Protein AF-A0A2G8JCL5-F1 (afdb_monomer)

InterPro domains:
  IPR001394 Peptidase C19, ubiquitin carboxyl-terminal hydrolase [PF00443] (121-254)
  IPR001965 Zinc finger, PHD-type [SM00249] (65-115)
  IPR011011 Zinc finger, FYVE/PHD-type [SSF57903] (52-117)
  IPR013083 Zinc finger, RING/FYVE/PHD-type [G3DSA:3.30.40.10] (44-118)
  IPR018200 Ubiquitin specific protease, conserved site [PS00972] (121-136)
  IPR019786 Zinc finger, PHD-type, conserved site [PS01359] (66-114)
  IPR019787 Zinc finger, PHD-finger [PF00628] (66-114)
  IPR019787 Zinc finger, PHD-finger [PS50016] (63-117)
  IPR028889 Ubiquitin specific protease UPS, catalytic domain [PS50235] (120-263)
  IPR038765 Papain-like cysteine peptidase superfamily [SSF54001] (119-257)
  IPR050164 Ubiquitin carboxyl-terminal hydrolases [PTHR24006] (36-257)

Nearest PDB structures (foldseek):
  5wle-assembly1_A  TM=7.555E-01  e=1.500E-03  Drosophila melanogaster
  4l7x-assembly1_A  TM=7.749E-01  e=1.904E-03  Homo sapiens
  2m3h-assembly1_A  TM=6.982E-01  e=4.654E-03  Homo sapiens
  1wem-assembly1_A  TM=6.649E-01  e=4.384E-03  Mus musculus
  8env-assembly1_B  TM=2.803E-01  e=5.805E-01  Pseudomonas phage vB_PaeM_E217

Sequence (263 aa):
VHERLHAQKWYKVDKEEISTKEDVSIKGTERCDESAATNRICNDSQSEEETNDDTHDLTPSEERFCICCEVNDGSPYLQCDICDNWYHFRCVGLSTSPDTTDHVERSNFTCNRCLPLTGRGICNIGNSCWFAAIIQAIKVTDAGQILKNTSPTIGTVADEIRRFLFELEEDKTEPLSDVVVRQAIKTIAEEVRGPFTNITSQQDASEFFARCISDAVQRENVKSNTPLVTTTFLSEIISCLNCGNSERRQQSLPMLTITTDNT

Structure (mmCIF, N/CA/C/O backbone):
data_AF-A0A2G8JCL5-F1
#
_entry.id   AF-A0A2G8JCL5-F1
#
loop_
_atom_site.group_PDB
_atom_site.id
_atom_site.type_symbol
_atom_site.label_atom_id
_atom_site.label_alt_id
_atom_site.label_comp_id
_atom_site.label_asym_id
_atom_site.label_entity_id
_atom_site.label_seq_id
_atom_site.pdbx_PDB_ins_code
_atom_site.Cartn_x
_atom_site.Cartn_y
_atom_site.Cartn_z
_atom_site.occupancy
_atom_site.B_iso_or_equiv
_atom_site.auth_seq_id
_atom_site.auth_comp_id
_atom_site.auth_asym_id
_atom_site.auth_atom_id
_atom_site.pdbx_PDB_model_num
ATOM 1 N N . VAL A 1 1 ? 19.019 -10.156 -38.552 1.00 31.67 1 VAL A N 1
ATOM 2 C CA . VAL A 1 1 ? 19.142 -11.639 -38.645 1.00 31.67 1 VAL A CA 1
ATOM 3 C C . VAL A 1 1 ? 20.151 -12.179 -37.630 1.00 31.67 1 VAL A C 1
ATOM 5 O O . VAL A 1 1 ? 20.036 -13.334 -37.257 1.00 31.67 1 VAL A O 1
ATOM 8 N N . HIS A 1 2 ? 21.051 -11.355 -37.089 1.00 29.36 2 HIS A N 1
ATOM 9 C CA . HIS A 1 2 ? 21.660 -11.596 -35.775 1.00 29.36 2 HIS A CA 1
ATOM 10 C C . HIS A 1 2 ? 20.720 -11.118 -34.647 1.00 29.36 2 HIS A C 1
ATOM 12 O O . HIS A 1 2 ? 19.885 -10.264 -34.923 1.00 29.36 2 HIS A O 1
ATOM 18 N N . GLU A 1 3 ? 20.841 -11.695 -33.443 1.00 32.56 3 GLU A N 1
ATOM 19 C CA . GLU A 1 3 ? 20.113 -11.376 -32.183 1.00 32.56 3 GLU A CA 1
ATOM 20 C C . GLU A 1 3 ? 18.735 -12.013 -31.909 1.00 32.56 3 GLU A C 1
ATOM 22 O O . GLU A 1 3 ? 17.913 -11.473 -31.182 1.00 32.56 3 GLU A O 1
ATOM 27 N N . ARG A 1 4 ? 18.483 -13.240 -32.383 1.00 34.62 4 ARG A N 1
ATOM 28 C CA . ARG A 1 4 ? 17.455 -14.120 -31.764 1.00 34.62 4 ARG A CA 1
ATOM 29 C C . ARG A 1 4 ? 18.013 -15.388 -31.114 1.00 34.62 4 ARG A C 1
ATOM 31 O O . ARG A 1 4 ? 17.257 -16.188 -30.576 1.00 34.62 4 ARG A O 1
ATOM 38 N N . LEU A 1 5 ? 19.333 -15.573 -31.149 1.00 34.41 5 LEU A N 1
ATOM 39 C CA . LEU A 1 5 ? 19.988 -16.811 -30.710 1.00 34.41 5 LEU A CA 1
ATOM 40 C C . LEU A 1 5 ? 20.421 -16.809 -29.234 1.00 34.41 5 LEU A C 1
ATOM 42 O O . LEU A 1 5 ? 20.591 -17.884 -28.672 1.00 34.41 5 LEU A O 1
ATOM 46 N N . HIS A 1 6 ? 20.532 -15.652 -28.569 1.00 38.03 6 HIS A N 1
ATOM 47 C CA . HIS A 1 6 ? 20.942 -15.610 -27.155 1.00 38.03 6 HIS A CA 1
ATOM 48 C C . HIS A 1 6 ? 19.796 -15.879 -26.164 1.00 38.03 6 HIS A C 1
ATOM 50 O O . HIS A 1 6 ? 20.026 -16.486 -25.120 1.00 38.03 6 HIS A O 1
ATOM 56 N N . ALA A 1 7 ? 18.548 -15.538 -26.510 1.00 40.06 7 ALA A N 1
ATOM 57 C CA . ALA A 1 7 ? 17.387 -15.785 -25.647 1.00 40.06 7 ALA A CA 1
ATOM 58 C C . ALA A 1 7 ? 17.041 -17.282 -25.495 1.00 40.06 7 ALA A C 1
ATOM 60 O O . ALA A 1 7 ? 16.462 -17.692 -24.494 1.00 40.06 7 ALA A O 1
ATOM 61 N N . GLN A 1 8 ? 17.445 -18.127 -26.452 1.00 37.34 8 GLN A N 1
ATOM 62 C CA . GLN A 1 8 ? 17.181 -19.571 -26.403 1.00 37.34 8 GLN A CA 1
ATOM 63 C C . GLN A 1 8 ? 18.055 -20.333 -25.395 1.00 37.34 8 GLN A C 1
ATOM 65 O O . GLN A 1 8 ? 17.779 -21.505 -25.137 1.00 37.34 8 GLN A O 1
ATOM 70 N N . LYS A 1 9 ? 19.090 -19.704 -24.818 1.00 37.03 9 LYS A N 1
ATOM 71 C CA . LYS A 1 9 ? 20.074 -20.408 -23.980 1.00 37.03 9 LYS A CA 1
ATOM 72 C C . LYS A 1 9 ? 19.645 -20.614 -22.522 1.00 37.03 9 LYS A C 1
ATOM 74 O O . LYS A 1 9 ? 20.210 -21.476 -21.868 1.00 37.03 9 LYS A O 1
ATOM 79 N N . TRP A 1 10 ? 18.636 -19.895 -22.024 1.00 46.91 10 TRP A N 1
ATOM 80 C CA . TRP A 1 10 ? 18.316 -19.897 -20.584 1.00 46.91 10 TRP A CA 1
ATOM 81 C C . TRP A 1 10 ? 16.970 -20.544 -20.232 1.00 46.91 10 TRP A C 1
ATOM 83 O O . TRP A 1 10 ? 16.740 -20.884 -19.079 1.00 46.91 10 TRP A O 1
ATOM 93 N N . TYR A 1 11 ? 16.100 -20.785 -21.220 1.00 38.06 11 TYR A N 1
ATOM 94 C CA . TYR A 1 11 ? 14.857 -21.546 -21.024 1.00 38.06 11 TYR A CA 1
ATOM 95 C C . TYR A 1 11 ? 15.080 -23.075 -21.032 1.00 38.06 11 TYR A C 1
ATOM 97 O O . TYR A 1 11 ? 14.216 -23.844 -20.620 1.00 38.06 11 TYR A O 1
ATOM 105 N N . LYS A 1 12 ? 16.253 -23.534 -21.491 1.00 33.38 12 LYS A N 1
ATOM 106 C CA . LYS A 1 12 ? 16.602 -24.953 -21.651 1.00 33.38 12 LYS A CA 1
ATOM 107 C C . LYS A 1 12 ? 17.798 -25.352 -20.784 1.00 33.38 12 LYS A C 1
ATOM 109 O O . LYS A 1 12 ? 18.779 -25.864 -21.305 1.00 33.38 12 LYS A O 1
ATOM 114 N N . VAL A 1 13 ? 17.726 -25.119 -19.475 1.00 36.69 13 VAL A N 1
ATOM 115 C CA . VAL A 1 13 ? 18.516 -25.954 -18.558 1.00 36.69 13 VAL A CA 1
ATOM 116 C C . VAL A 1 13 ? 17.770 -27.283 -18.440 1.00 36.69 13 VAL A C 1
ATOM 118 O O . VAL A 1 13 ? 16.570 -27.324 -18.168 1.00 36.69 13 VAL A O 1
ATOM 121 N N . ASP A 1 14 ? 18.471 -28.345 -18.805 1.00 35.44 14 ASP A N 1
ATOM 122 C CA . ASP A 1 14 ? 17.948 -29.594 -19.336 1.00 35.44 14 ASP A CA 1
ATOM 123 C C . ASP A 1 14 ? 16.944 -30.334 -18.444 1.00 35.44 14 ASP A C 1
ATOM 125 O O . ASP A 1 14 ? 17.191 -30.686 -17.292 1.00 35.44 14 ASP A O 1
ATOM 129 N N . LYS A 1 15 ? 15.808 -30.676 -19.056 1.00 32.41 15 LYS A N 1
ATOM 130 C CA . LYS A 1 15 ? 14.720 -31.489 -18.496 1.00 32.41 15 LYS A CA 1
ATOM 131 C C . LYS A 1 15 ? 15.098 -32.970 -18.292 1.00 32.41 15 LYS A C 1
ATOM 133 O O . LYS A 1 15 ? 14.213 -33.768 -17.993 1.00 32.41 15 LYS A O 1
ATOM 138 N N . GLU A 1 16 ? 16.366 -33.352 -18.476 1.00 31.23 16 GLU A N 1
ATOM 139 C CA . GLU A 1 16 ? 16.799 -34.757 -18.563 1.00 31.23 16 GLU A CA 1
ATOM 140 C C . GLU A 1 16 ? 17.911 -35.189 -17.587 1.00 31.23 16 GLU A C 1
ATOM 142 O O . GLU A 1 16 ? 18.192 -36.382 -17.519 1.00 31.23 16 GLU A O 1
ATOM 147 N N . GLU A 1 17 ? 18.466 -34.319 -16.734 1.00 33.34 17 GLU A N 1
ATOM 148 C CA . GLU A 1 17 ? 19.463 -34.741 -15.727 1.00 33.34 17 GLU A CA 1
ATOM 149 C C . GLU A 1 17 ? 19.063 -34.395 -14.285 1.00 33.34 17 GLU A C 1
ATOM 151 O O . GLU A 1 17 ? 19.725 -33.643 -13.578 1.00 33.34 17 GLU A O 1
ATOM 156 N N . ILE A 1 18 ? 17.988 -35.019 -13.794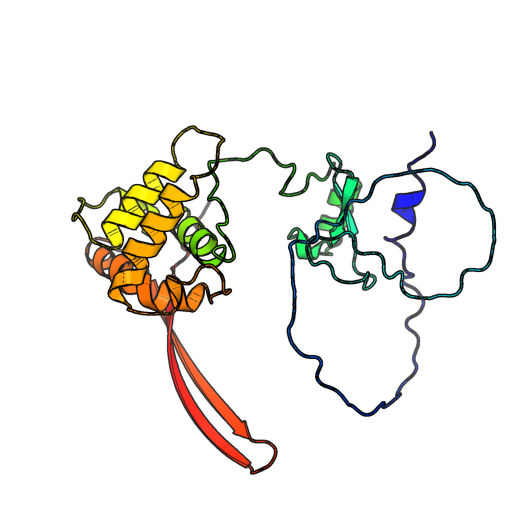 1.00 31.09 18 ILE A N 1
ATOM 157 C CA . ILE A 1 18 ? 17.833 -35.272 -12.351 1.00 31.09 18 ILE A CA 1
ATOM 158 C C . ILE A 1 18 ? 17.775 -36.786 -12.155 1.00 31.09 18 ILE A C 1
ATOM 160 O O . ILE A 1 18 ? 16.717 -37.392 -12.002 1.00 31.09 18 ILE A O 1
ATOM 164 N N . SER A 1 19 ? 18.957 -37.402 -12.180 1.00 26.50 19 SER A N 1
ATOM 165 C CA . SER A 1 19 ? 19.184 -38.765 -11.707 1.00 26.50 19 SER A CA 1
ATOM 166 C C . SER A 1 19 ? 20.161 -38.714 -10.537 1.00 26.50 19 SER A C 1
ATOM 168 O O . SER A 1 19 ? 21.362 -38.579 -10.735 1.00 26.50 19 SER A O 1
ATOM 170 N N . THR A 1 20 ? 19.610 -38.854 -9.329 1.00 30.81 20 THR A N 1
ATOM 171 C CA . THR A 1 20 ? 20.236 -39.394 -8.108 1.00 30.81 20 THR A CA 1
ATOM 172 C C . THR A 1 20 ? 21.707 -39.044 -7.844 1.00 30.81 20 THR A C 1
ATOM 174 O O . THR A 1 20 ? 22.600 -39.644 -8.446 1.00 30.81 20 THR A O 1
ATOM 177 N N . LYS A 1 21 ? 21.958 -38.247 -6.798 1.00 29.12 21 LYS A N 1
ATOM 178 C CA . LYS A 1 21 ? 22.949 -38.590 -5.762 1.00 29.12 21 LYS A CA 1
ATOM 179 C C . LYS A 1 21 ? 22.768 -37.748 -4.499 1.00 29.12 21 LYS A C 1
ATOM 181 O O . LYS A 1 21 ? 22.589 -36.538 -4.556 1.00 29.12 21 LYS A O 1
ATOM 186 N N . GLU A 1 22 ? 22.766 -38.476 -3.393 1.00 29.23 22 GLU A N 1
ATOM 187 C CA . GLU A 1 22 ? 22.619 -38.054 -2.006 1.00 29.23 22 GLU A CA 1
ATOM 188 C C . GLU A 1 22 ? 23.847 -37.290 -1.475 1.00 29.23 22 GLU A C 1
ATOM 190 O O . GLU A 1 22 ? 24.955 -37.422 -1.992 1.00 29.23 22 GLU A O 1
ATOM 195 N N . ASP A 1 23 ? 23.591 -36.555 -0.388 1.00 27.92 23 ASP A N 1
ATOM 196 C CA . ASP A 1 23 ? 24.473 -36.202 0.729 1.00 27.92 23 ASP A CA 1
ATOM 197 C C . ASP A 1 23 ? 25.845 -35.567 0.459 1.00 27.92 23 ASP A C 1
ATOM 199 O O . ASP A 1 23 ? 26.858 -36.247 0.302 1.00 27.92 23 ASP A O 1
ATOM 203 N N . VAL A 1 24 ? 25.921 -34.245 0.673 1.00 28.27 24 VAL A N 1
ATOM 204 C CA . VAL A 1 24 ? 27.116 -33.620 1.261 1.00 28.27 24 VAL A CA 1
ATOM 205 C C . VAL A 1 24 ? 26.714 -32.606 2.337 1.00 28.27 24 VAL A C 1
ATOM 207 O O . VAL A 1 24 ? 26.167 -31.540 2.076 1.00 28.27 24 VAL A O 1
ATOM 210 N N . SER A 1 25 ? 27.038 -32.964 3.576 1.00 26.34 25 SER A N 1
ATOM 211 C CA . SER A 1 25 ? 27.025 -32.114 4.765 1.00 26.34 25 SER A CA 1
ATOM 212 C C . SER A 1 25 ? 28.204 -31.134 4.736 1.00 26.34 25 SER A C 1
ATOM 214 O O . SER A 1 25 ? 29.350 -31.584 4.744 1.00 26.34 25 SER A O 1
ATOM 216 N N . ILE A 1 26 ? 27.959 -29.822 4.843 1.00 29.95 26 ILE A N 1
ATOM 217 C CA . ILE A 1 26 ? 28.994 -28.842 5.221 1.00 29.95 26 ILE A CA 1
ATOM 218 C C . ILE A 1 26 ? 28.486 -27.929 6.344 1.00 29.95 26 ILE A C 1
ATOM 220 O O . ILE A 1 26 ? 27.372 -27.414 6.328 1.00 29.95 26 ILE A O 1
ATOM 224 N N . LYS A 1 27 ? 29.346 -27.822 7.359 1.00 25.75 27 LYS A N 1
ATOM 225 C CA . LYS A 1 27 ? 29.216 -27.102 8.629 1.00 25.75 27 LYS A CA 1
ATOM 226 C C . LYS A 1 27 ? 29.270 -25.579 8.428 1.00 25.75 27 LYS A C 1
ATOM 228 O O . LYS A 1 27 ? 29.800 -25.110 7.433 1.00 25.75 27 LYS A O 1
ATOM 233 N N . GLY A 1 28 ? 28.732 -24.847 9.407 1.00 24.27 28 GLY A N 1
ATOM 234 C CA . GLY A 1 28 ? 28.495 -23.400 9.358 1.00 24.27 28 GLY A CA 1
ATOM 235 C C . GLY A 1 28 ? 29.698 -22.468 9.541 1.00 24.27 28 GLY A C 1
ATOM 236 O O . GLY A 1 28 ? 30.834 -22.838 9.260 1.00 24.27 28 GLY A O 1
ATOM 237 N N . THR A 1 29 ? 29.380 -21.290 10.105 1.00 24.73 29 THR A N 1
ATOM 238 C CA . THR A 1 29 ? 30.136 -20.011 10.193 1.00 24.73 29 THR A CA 1
ATOM 239 C C . THR A 1 29 ? 29.962 -19.164 8.917 1.00 24.73 29 THR A C 1
ATOM 241 O O . THR A 1 29 ? 29.978 -19.713 7.830 1.00 24.73 29 THR A O 1
ATOM 244 N N . GLU A 1 30 ? 29.683 -17.860 8.920 1.00 27.12 30 GLU A N 1
ATOM 245 C CA . GLU A 1 30 ? 29.766 -16.813 9.940 1.00 27.12 30 GLU A CA 1
ATOM 246 C C . GLU A 1 30 ? 28.879 -15.608 9.543 1.00 27.12 30 GLU A C 1
ATOM 248 O O . GLU A 1 30 ? 28.385 -15.508 8.422 1.00 27.12 30 GLU A O 1
ATOM 253 N N . ARG A 1 31 ? 28.655 -14.712 10.506 1.00 26.45 31 ARG A N 1
ATOM 254 C CA . ARG A 1 31 ? 27.863 -13.478 10.418 1.00 26.45 31 ARG A CA 1
ATOM 255 C C . ARG A 1 31 ? 28.644 -12.408 9.640 1.00 2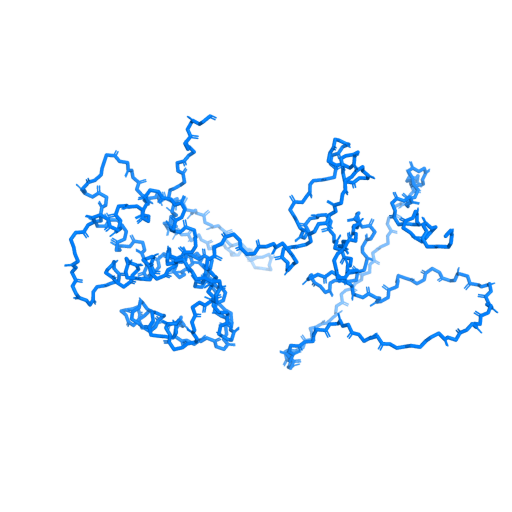6.45 31 ARG A C 1
ATOM 257 O O . ARG A 1 31 ? 29.797 -12.173 9.980 1.00 26.45 31 ARG A O 1
ATOM 264 N N . CYS A 1 32 ? 28.012 -11.716 8.691 1.00 27.23 32 CYS A N 1
ATOM 265 C CA . CYS A 1 32 ? 28.593 -10.533 8.047 1.00 27.23 32 CYS A CA 1
ATOM 266 C C . CYS A 1 32 ? 27.718 -9.307 8.318 1.00 27.23 32 CYS A C 1
ATOM 268 O O . CYS A 1 32 ? 26.515 -9.318 8.062 1.00 27.23 32 CYS A O 1
ATOM 270 N N . ASP A 1 33 ? 28.357 -8.294 8.895 1.00 24.95 33 ASP A N 1
ATOM 271 C CA . ASP A 1 33 ? 27.774 -7.064 9.411 1.00 24.95 33 ASP A CA 1
ATOM 272 C C . ASP A 1 33 ? 27.246 -6.116 8.317 1.00 24.95 33 ASP A C 1
ATOM 274 O O . ASP A 1 33 ? 27.763 -6.037 7.200 1.00 24.95 33 ASP A O 1
ATOM 278 N N . GLU A 1 34 ? 26.227 -5.342 8.698 1.00 33.59 34 GLU A N 1
ATOM 279 C CA . GLU A 1 34 ? 25.711 -4.174 7.987 1.00 33.59 34 GLU A CA 1
ATOM 280 C C . GLU A 1 34 ? 26.795 -3.105 7.790 1.00 33.59 34 GLU A C 1
ATOM 282 O O . GLU A 1 34 ? 27.289 -2.523 8.754 1.00 33.59 34 GLU A O 1
ATOM 287 N N . SER A 1 35 ? 27.082 -2.741 6.537 1.00 27.64 35 SER A N 1
ATOM 288 C CA . SER A 1 35 ? 27.349 -1.341 6.181 1.00 27.64 35 SER A CA 1
ATOM 289 C C . SER A 1 35 ? 27.230 -1.097 4.669 1.00 27.64 35 SER A C 1
ATOM 291 O O . SER A 1 35 ? 27.749 -1.852 3.855 1.00 27.64 35 SER A O 1
ATOM 293 N N . ALA A 1 36 ? 26.562 0.010 4.325 1.00 31.45 36 ALA A N 1
ATOM 294 C CA . ALA A 1 36 ? 26.537 0.680 3.017 1.00 31.45 36 ALA A CA 1
ATOM 295 C C . ALA A 1 36 ? 25.798 -0.013 1.847 1.00 31.45 36 ALA A C 1
ATOM 297 O O . ALA A 1 36 ? 26.405 -0.463 0.878 1.00 31.45 36 ALA A O 1
ATOM 298 N N . ALA A 1 37 ? 24.460 0.051 1.855 1.00 28.58 37 ALA A N 1
ATOM 299 C CA . ALA A 1 37 ? 23.641 -0.139 0.654 1.00 28.58 37 ALA A CA 1
ATOM 300 C C . ALA A 1 37 ? 23.257 1.222 0.045 1.00 28.58 37 ALA A C 1
ATOM 302 O O . ALA A 1 37 ? 22.165 1.749 0.251 1.00 28.58 37 ALA A O 1
ATOM 303 N N . THR A 1 38 ? 24.186 1.820 -0.698 1.00 32.47 38 THR A N 1
ATOM 304 C CA . THR A 1 38 ? 23.869 2.872 -1.669 1.00 32.47 38 THR A CA 1
ATOM 305 C C . THR A 1 38 ? 23.200 2.222 -2.879 1.00 32.47 38 THR A C 1
ATOM 307 O O . THR A 1 38 ? 23.650 1.184 -3.355 1.00 32.47 38 THR A O 1
ATOM 310 N N . ASN A 1 39 ? 22.132 2.852 -3.363 1.00 41.31 39 ASN A N 1
ATOM 311 C CA . ASN A 1 39 ? 21.305 2.483 -4.512 1.00 41.31 39 ASN A CA 1
ATOM 312 C C . ASN A 1 39 ? 22.156 2.088 -5.746 1.00 41.31 39 ASN A C 1
ATOM 314 O O . ASN A 1 39 ? 22.578 2.956 -6.511 1.00 41.31 39 ASN A O 1
ATOM 318 N N . ARG A 1 40 ? 22.454 0.793 -5.930 1.00 33.56 40 ARG A N 1
ATOM 319 C CA . ARG A 1 40 ? 23.152 0.280 -7.120 1.00 33.56 40 ARG A CA 1
ATOM 320 C C . ARG A 1 40 ? 22.122 -0.176 -8.139 1.00 33.56 40 ARG A C 1
ATOM 322 O O . ARG A 1 40 ? 21.609 -1.287 -8.077 1.00 33.56 40 ARG A O 1
ATOM 329 N N . ILE A 1 41 ? 21.840 0.711 -9.083 1.00 40.91 41 ILE A N 1
ATOM 330 C CA . ILE A 1 41 ? 21.228 0.347 -10.356 1.00 40.91 41 ILE A CA 1
ATOM 331 C C . ILE A 1 41 ? 22.330 -0.340 -11.170 1.00 40.91 41 ILE A C 1
ATOM 333 O O . ILE A 1 41 ? 23.335 0.290 -11.488 1.00 40.91 41 ILE A O 1
ATOM 337 N N . CYS A 1 42 ? 22.170 -1.627 -11.465 1.00 34.03 42 CYS A N 1
ATOM 338 C CA . CYS A 1 42 ? 22.989 -2.313 -12.456 1.00 34.03 42 CYS A CA 1
ATOM 339 C C . CYS A 1 42 ? 22.404 -2.000 -13.837 1.00 34.03 42 CYS A C 1
ATOM 341 O O . CYS A 1 42 ? 21.320 -2.455 -14.172 1.00 34.03 42 CYS A O 1
ATOM 343 N N . ASN A 1 43 ? 23.083 -1.119 -14.565 1.00 37.94 43 ASN A N 1
ATOM 344 C CA . ASN A 1 43 ? 23.144 -1.086 -16.023 1.00 37.94 43 ASN A CA 1
ATOM 345 C C . ASN A 1 43 ? 24.397 -0.281 -16.355 1.00 37.94 43 ASN A C 1
ATOM 347 O O . ASN A 1 43 ? 24.352 0.947 -16.388 1.00 37.94 43 ASN A O 1
ATOM 351 N N . ASP A 1 44 ? 25.519 -0.978 -16.517 1.00 29.19 44 ASP A N 1
ATOM 352 C CA . ASP A 1 44 ? 26.698 -0.392 -17.140 1.00 29.19 44 ASP A CA 1
ATOM 353 C C . ASP A 1 44 ? 26.752 -0.903 -18.577 1.00 29.19 44 ASP A C 1
ATOM 355 O O . ASP A 1 44 ? 27.030 -2.071 -18.839 1.00 29.19 44 ASP A O 1
ATOM 359 N N . SER A 1 45 ? 26.359 -0.038 -19.505 1.00 44.00 45 SER A N 1
ATOM 360 C CA . SER A 1 45 ? 26.532 -0.267 -20.930 1.00 44.00 45 SER A CA 1
ATOM 361 C C . SER A 1 45 ? 27.881 0.314 -21.329 1.00 44.00 45 SER A C 1
ATOM 363 O O . SER A 1 45 ? 27.994 1.540 -21.363 1.00 44.00 45 SER A O 1
ATOM 365 N N . GLN A 1 46 ? 28.852 -0.527 -21.710 1.00 32.97 46 GLN A N 1
ATOM 366 C CA . GLN A 1 46 ? 29.777 -0.200 -22.802 1.00 32.97 46 GLN A CA 1
ATOM 367 C C . GLN A 1 46 ? 30.686 -1.352 -23.271 1.00 32.97 46 GLN A C 1
ATOM 369 O O . GLN A 1 46 ? 31.252 -2.098 -22.480 1.00 32.97 46 GLN A O 1
ATOM 374 N N . SER A 1 47 ? 30.860 -1.338 -24.600 1.00 29.36 47 SER A N 1
ATOM 375 C CA . SER A 1 47 ? 31.936 -1.855 -25.464 1.00 29.36 47 SER A CA 1
ATOM 376 C C . SER A 1 47 ? 32.067 -3.357 -25.740 1.00 29.36 47 SER A C 1
ATOM 378 O O . SER A 1 47 ? 32.426 -4.158 -24.888 1.00 29.36 47 SER A O 1
ATOM 380 N N . GLU A 1 48 ? 31.861 -3.660 -27.023 1.00 39.78 48 GLU A N 1
ATOM 381 C CA . GLU A 1 48 ? 32.298 -4.838 -27.766 1.00 39.78 48 GLU A CA 1
ATOM 382 C C . GLU A 1 48 ? 33.829 -5.000 -27.704 1.00 39.78 48 GLU A C 1
ATOM 384 O O . GLU A 1 48 ? 34.554 -4.126 -28.175 1.00 39.78 48 GLU A O 1
ATOM 389 N N . GLU A 1 49 ? 34.316 -6.141 -27.213 1.00 29.72 49 GLU A N 1
ATOM 390 C CA . GLU A 1 49 ? 35.603 -6.711 -27.630 1.00 29.72 49 GLU A CA 1
ATOM 391 C C . GLU A 1 49 ? 35.440 -8.225 -27.826 1.00 29.72 49 GLU A C 1
ATOM 393 O O . GLU A 1 49 ? 35.171 -8.982 -26.893 1.00 29.72 49 GLU A O 1
ATOM 398 N N . GLU A 1 50 ? 35.571 -8.660 -29.081 1.00 38.25 50 GLU A N 1
ATOM 399 C CA . GLU A 1 50 ? 35.612 -10.064 -29.477 1.00 38.25 50 GLU A CA 1
ATOM 400 C C . GLU A 1 50 ? 36.864 -10.739 -28.902 1.00 38.25 50 GLU A C 1
ATOM 402 O O . GLU A 1 50 ? 37.984 -10.439 -29.317 1.00 38.25 50 GLU A O 1
ATOM 407 N N . THR A 1 51 ? 36.687 -11.720 -28.016 1.00 28.12 51 THR A N 1
ATOM 408 C CA . THR A 1 51 ? 37.706 -12.753 -27.791 1.00 28.12 51 THR A CA 1
ATOM 409 C C . THR A 1 51 ? 37.044 -14.129 -27.731 1.00 28.12 51 THR A C 1
ATOM 411 O O . THR A 1 51 ? 36.202 -14.414 -26.886 1.00 28.12 51 THR A O 1
ATOM 414 N N . ASN A 1 52 ? 37.400 -14.968 -28.706 1.00 40.16 52 ASN A N 1
ATOM 415 C CA . ASN A 1 52 ? 37.068 -16.387 -28.742 1.00 40.16 52 ASN A CA 1
ATOM 416 C C . ASN A 1 52 ? 37.965 -17.119 -27.737 1.00 40.16 52 ASN A C 1
ATOM 418 O O . ASN A 1 52 ? 39.175 -17.173 -27.964 1.00 40.16 52 ASN A O 1
ATOM 422 N N . ASP A 1 53 ? 37.394 -17.711 -26.688 1.00 31.97 53 ASP A N 1
ATOM 423 C CA . ASP A 1 53 ? 38.062 -18.782 -25.942 1.00 31.97 53 ASP A CA 1
ATOM 424 C C . ASP A 1 53 ? 37.041 -19.796 -25.397 1.00 31.97 53 ASP A C 1
ATOM 426 O O . ASP A 1 53 ? 36.223 -19.507 -24.522 1.00 31.97 53 ASP A O 1
ATOM 430 N N . ASP A 1 54 ? 37.070 -20.989 -25.990 1.00 46.16 54 ASP A N 1
ATOM 431 C CA . ASP A 1 54 ? 36.222 -22.139 -25.690 1.00 46.16 54 ASP A CA 1
ATOM 432 C C . ASP A 1 54 ? 36.753 -22.896 -24.459 1.00 46.16 54 ASP A C 1
ATOM 434 O O . ASP A 1 54 ? 37.414 -23.925 -24.595 1.00 46.16 54 ASP A O 1
ATOM 438 N N . THR A 1 55 ? 36.402 -22.452 -23.249 1.00 40.59 55 THR A N 1
ATOM 439 C CA . THR A 1 55 ? 36.385 -23.314 -22.050 1.00 40.59 55 THR A CA 1
ATOM 440 C C . THR A 1 55 ? 35.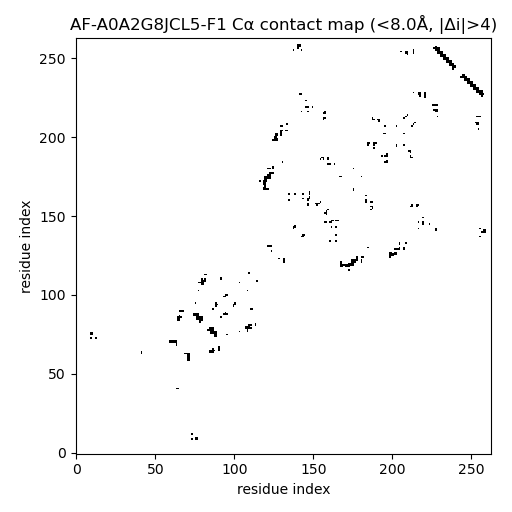284 -22.870 -21.082 1.00 40.59 55 THR A C 1
ATOM 442 O O . THR A 1 55 ? 35.487 -21.989 -20.250 1.00 40.59 55 THR A O 1
ATOM 445 N N . HIS A 1 56 ? 34.098 -23.477 -21.180 1.00 42.62 56 HIS A N 1
ATOM 446 C CA . HIS A 1 56 ? 33.013 -23.284 -20.212 1.00 42.62 56 HIS A CA 1
ATOM 447 C C . HIS A 1 56 ? 33.305 -24.056 -18.916 1.00 42.62 56 HIS A C 1
ATOM 449 O O . HIS A 1 56 ? 32.924 -25.218 -18.778 1.00 42.62 56 HIS A O 1
ATOM 455 N N . ASP A 1 57 ? 33.978 -23.402 -17.970 1.00 39.53 57 ASP A N 1
ATOM 456 C CA . ASP A 1 57 ? 33.961 -23.800 -16.563 1.00 39.53 57 ASP A CA 1
ATOM 457 C C . ASP A 1 57 ? 32.636 -23.310 -15.948 1.00 39.53 57 ASP A C 1
ATOM 459 O O . ASP A 1 57 ? 32.272 -22.140 -16.085 1.00 39.53 57 ASP A O 1
ATOM 463 N N . LEU A 1 58 ? 31.864 -24.219 -15.349 1.00 48.19 58 LEU A N 1
ATOM 464 C CA . LEU A 1 58 ? 30.506 -23.971 -14.847 1.00 48.19 58 LEU A CA 1
ATOM 465 C C . LEU A 1 58 ? 30.542 -23.222 -13.506 1.00 48.19 58 LEU A C 1
ATOM 467 O O . LEU A 1 58 ? 30.131 -23.747 -12.470 1.00 48.19 58 LEU A O 1
ATOM 471 N N . THR A 1 59 ? 31.031 -21.985 -13.507 1.00 46.28 59 THR A N 1
ATOM 472 C CA . THR A 1 59 ? 30.759 -21.059 -12.407 1.00 46.28 59 THR A CA 1
ATOM 473 C C . THR A 1 59 ? 29.373 -20.442 -12.629 1.00 46.28 59 THR A C 1
ATOM 475 O O . THR A 1 59 ? 29.071 -19.998 -13.739 1.00 46.28 59 THR A O 1
ATOM 478 N N . PRO A 1 60 ? 28.477 -20.428 -11.622 1.00 54.25 60 PRO A N 1
ATOM 479 C CA . PRO A 1 60 ? 27.246 -19.654 -11.712 1.00 54.25 60 PRO A CA 1
ATOM 480 C C . PRO A 1 60 ? 27.626 -18.203 -11.997 1.00 54.25 60 PRO A C 1
ATOM 482 O O . PRO A 1 60 ? 28.363 -17.598 -11.217 1.00 54.25 60 PRO A O 1
ATOM 485 N N . SER A 1 61 ? 27.177 -17.664 -13.130 1.00 58.81 61 SER A N 1
ATOM 486 C CA . SER A 1 61 ? 27.479 -16.290 -13.520 1.00 58.81 61 SER A CA 1
ATOM 487 C C . SER A 1 61 ? 27.051 -15.348 -12.391 1.00 58.81 61 SER A C 1
ATOM 489 O O . SER A 1 61 ? 25.868 -15.292 -12.051 1.00 58.81 61 SER A O 1
ATOM 491 N N . GLU A 1 62 ? 27.986 -14.583 -11.825 1.00 65.94 62 GLU A N 1
ATOM 492 C CA . GLU A 1 62 ? 27.709 -13.559 -10.798 1.00 65.94 62 GLU A CA 1
ATOM 493 C C . GLU A 1 62 ? 26.879 -12.371 -11.336 1.00 65.94 62 GLU A C 1
ATOM 495 O O . GLU A 1 62 ? 26.654 -11.378 -10.637 1.00 65.94 62 GLU A O 1
ATOM 500 N N . GLU A 1 63 ? 26.435 -12.453 -12.590 1.00 68.12 63 GLU A N 1
ATOM 501 C CA . GLU A 1 63 ? 25.654 -11.444 -13.282 1.00 68.12 63 GLU A CA 1
ATOM 502 C C . GLU A 1 63 ? 24.268 -11.275 -12.643 1.00 68.12 63 GLU A C 1
ATOM 504 O O . GLU A 1 63 ? 23.517 -12.228 -12.420 1.00 68.12 63 GLU A O 1
ATOM 509 N N . ARG A 1 64 ? 23.926 -10.019 -12.339 1.00 82.56 64 ARG A N 1
ATOM 510 C CA . ARG A 1 64 ? 22.667 -9.615 -11.704 1.00 82.56 64 ARG A CA 1
ATOM 511 C C . ARG A 1 64 ? 21.895 -8.734 -12.677 1.00 82.56 64 ARG A C 1
ATOM 513 O O . ARG A 1 64 ? 22.304 -7.603 -12.918 1.00 82.56 64 ARG A O 1
ATOM 520 N N . PHE A 1 65 ? 20.779 -9.235 -13.198 1.00 80.75 65 PHE A N 1
ATOM 521 C CA . PHE A 1 65 ? 19.941 -8.496 -14.154 1.00 80.75 65 PHE A CA 1
ATOM 522 C C . PHE A 1 65 ? 18.552 -8.136 -13.606 1.00 80.75 65 PHE A C 1
ATOM 524 O O . PHE A 1 65 ? 17.977 -7.108 -13.963 1.00 80.75 65 PHE A O 1
ATOM 531 N N . CYS A 1 66 ? 18.006 -8.983 -12.728 1.00 88.44 66 CYS A N 1
ATOM 532 C CA . CYS A 1 66 ? 16.649 -8.846 -12.209 1.00 88.44 66 CYS A CA 1
ATOM 533 C C . CYS A 1 66 ? 16.564 -7.816 -11.071 1.00 88.44 66 CYS A C 1
ATOM 535 O O . CYS A 1 66 ? 17.528 -7.579 -10.348 1.00 88.44 66 CYS A O 1
ATOM 537 N N . ILE A 1 67 ? 15.367 -7.270 -10.836 1.00 88.50 67 ILE A N 1
ATOM 538 C CA . ILE A 1 67 ? 15.079 -6.323 -9.740 1.00 88.50 67 ILE A CA 1
ATOM 539 C C . ILE A 1 67 ? 15.331 -6.876 -8.334 1.00 88.50 67 ILE A C 1
ATOM 541 O O . ILE A 1 67 ? 15.435 -6.090 -7.398 1.00 88.50 67 ILE A O 1
ATOM 545 N N . CYS A 1 68 ? 15.412 -8.198 -8.165 1.00 89.06 68 CYS A N 1
ATOM 546 C CA . CYS A 1 68 ? 15.791 -8.793 -6.885 1.00 89.06 68 CYS A CA 1
ATOM 547 C C . CYS A 1 68 ? 17.300 -8.708 -6.614 1.00 89.06 68 CYS A C 1
ATOM 549 O O . CYS A 1 68 ? 17.714 -8.938 -5.483 1.00 89.06 68 CYS A O 1
ATOM 551 N N . CYS A 1 69 ? 18.119 -8.381 -7.624 1.00 87.19 69 CYS A N 1
ATOM 552 C CA . CYS A 1 69 ? 19.582 -8.370 -7.545 1.00 87.19 69 CYS A CA 1
ATOM 553 C C . CYS A 1 69 ? 20.190 -9.697 -7.045 1.00 87.19 69 CYS A C 1
ATOM 555 O O . CYS A 1 69 ? 21.335 -9.728 -6.587 1.00 87.19 69 CYS A O 1
ATOM 557 N N . GLU A 1 70 ? 19.432 -10.791 -7.127 1.00 85.25 70 GLU A N 1
ATOM 558 C CA . GLU A 1 70 ? 19.918 -12.136 -6.844 1.00 85.25 70 GLU A CA 1
ATOM 559 C C . GLU A 1 70 ? 20.755 -12.630 -8.024 1.00 85.25 70 GLU A C 1
ATOM 561 O O . GLU A 1 70 ? 20.551 -12.217 -9.171 1.00 85.25 70 GLU A O 1
ATOM 566 N N . VAL A 1 71 ? 21.717 -13.500 -7.719 1.00 83.81 71 VAL A N 1
ATOM 567 C CA . VAL A 1 71 ? 22.435 -14.258 -8.746 1.00 83.81 71 VAL A CA 1
ATOM 568 C C . VAL A 1 71 ? 21.459 -15.161 -9.484 1.00 83.81 71 VAL A C 1
ATOM 570 O O . VAL A 1 71 ? 20.421 -15.539 -8.937 1.00 83.81 71 VAL A O 1
ATOM 573 N N . ASN A 1 72 ? 21.805 -15.516 -10.716 1.00 80.12 72 ASN A N 1
ATOM 574 C CA . ASN A 1 72 ? 20.982 -16.427 -11.487 1.00 80.12 72 ASN A CA 1
ATOM 575 C C . ASN A 1 72 ? 20.900 -17.799 -10.801 1.00 80.12 72 ASN A C 1
ATOM 577 O O . ASN A 1 72 ? 21.906 -18.489 -10.637 1.00 80.12 72 ASN A O 1
ATOM 581 N N . ASP A 1 73 ? 19.687 -18.174 -10.402 1.00 82.12 73 ASP A N 1
ATOM 582 C CA . ASP A 1 73 ? 19.369 -19.428 -9.719 1.00 82.12 73 ASP A CA 1
ATOM 583 C C . ASP A 1 73 ? 18.845 -20.519 -10.672 1.00 82.12 73 ASP A C 1
ATOM 585 O O . ASP A 1 73 ? 18.381 -21.569 -10.227 1.00 82.12 73 ASP A O 1
ATOM 589 N N . GLY A 1 74 ? 18.897 -20.271 -11.985 1.00 82.19 74 GLY A N 1
ATOM 590 C CA . GLY A 1 74 ? 18.377 -21.150 -13.030 1.00 82.19 74 GLY A CA 1
ATOM 591 C C . GLY A 1 74 ? 16.858 -21.082 -13.211 1.00 82.19 74 GLY A C 1
ATOM 592 O O . GLY A 1 74 ? 16.315 -21.814 -14.042 1.00 82.19 74 GLY A O 1
ATOM 593 N N . SER A 1 75 ? 16.144 -20.233 -12.462 1.00 84.62 75 SER A N 1
ATOM 594 C CA . SER A 1 75 ? 14.706 -20.047 -12.670 1.00 84.62 75 SER A CA 1
ATOM 595 C C . SER A 1 75 ? 14.413 -19.315 -13.989 1.00 84.62 75 SER A C 1
ATOM 597 O O . SER A 1 75 ? 15.275 -18.605 -14.501 1.00 84.62 75 SER A O 1
ATOM 599 N N . PRO A 1 76 ? 13.212 -19.466 -14.582 1.00 86.75 76 PRO A N 1
ATOM 600 C CA . PRO A 1 76 ? 12.911 -18.859 -15.875 1.00 86.75 76 PRO A CA 1
ATOM 601 C C . PRO A 1 76 ? 13.013 -17.332 -15.862 1.00 86.75 76 PRO A C 1
ATOM 603 O O . PRO A 1 76 ? 12.433 -16.655 -15.002 1.00 86.75 76 PRO A O 1
ATOM 606 N N . TYR A 1 77 ? 13.694 -16.806 -16.879 1.00 89.00 77 TYR A N 1
ATOM 607 C CA . TYR A 1 77 ? 13.808 -15.380 -17.156 1.00 89.00 77 TYR A CA 1
ATOM 608 C C . TYR A 1 77 ? 13.087 -14.999 -18.441 1.00 89.00 77 TYR A C 1
ATOM 610 O O . TYR A 1 77 ? 12.905 -15.807 -19.349 1.00 89.00 77 TYR A O 1
ATOM 618 N N . LEU A 1 78 ? 12.743 -13.722 -18.527 1.00 90.94 78 LEU A N 1
ATOM 619 C CA . LEU A 1 78 ? 12.278 -13.073 -19.743 1.00 90.94 78 LEU A CA 1
ATOM 620 C C . LEU A 1 78 ? 12.891 -11.674 -19.850 1.00 90.94 78 LEU A C 1
ATOM 622 O O . LEU A 1 78 ? 13.306 -11.093 -18.841 1.00 90.94 78 LEU A O 1
ATOM 626 N N . GLN A 1 79 ? 12.945 -11.141 -21.065 1.00 92.44 79 GLN A N 1
ATOM 627 C CA . GLN A 1 79 ? 13.519 -9.832 -21.361 1.00 92.44 79 GLN A CA 1
ATOM 628 C C . GLN A 1 79 ? 12.411 -8.809 -21.624 1.00 92.44 79 GLN A C 1
ATOM 630 O O . GLN A 1 79 ? 11.402 -9.133 -22.244 1.00 92.44 79 GLN A O 1
ATOM 635 N N . CYS A 1 80 ? 12.589 -7.577 -21.146 1.00 91.94 80 CYS A N 1
ATOM 636 C CA . CYS A 1 80 ? 11.716 -6.455 -21.491 1.00 91.94 80 CYS A CA 1
ATOM 637 C C . CYS A 1 80 ? 12.012 -5.927 -22.895 1.00 91.94 80 CYS A C 1
ATOM 639 O O . CYS A 1 80 ? 13.120 -5.464 -23.129 1.00 91.94 80 CYS A O 1
ATOM 641 N N . ASP A 1 81 ? 11.002 -5.856 -23.764 1.00 91.88 81 ASP A N 1
ATOM 642 C CA . ASP A 1 81 ? 11.128 -5.340 -25.139 1.00 91.88 81 ASP A CA 1
ATOM 643 C C . ASP A 1 81 ? 11.401 -3.824 -25.231 1.00 91.88 81 ASP A C 1
ATOM 645 O O . ASP A 1 81 ? 11.561 -3.282 -26.323 1.00 91.88 81 ASP A O 1
ATOM 649 N N . ILE A 1 82 ? 11.382 -3.107 -24.102 1.00 92.50 82 ILE A N 1
ATOM 650 C CA . ILE A 1 82 ? 11.575 -1.648 -24.058 1.00 92.50 82 ILE A CA 1
ATOM 651 C C . ILE A 1 82 ? 12.929 -1.253 -23.466 1.00 92.50 82 ILE A C 1
ATOM 653 O O . ILE A 1 82 ? 13.505 -0.253 -23.885 1.00 92.50 82 ILE A O 1
ATOM 657 N N . CYS A 1 83 ? 13.408 -1.967 -22.444 1.00 92.38 83 CYS A N 1
ATOM 658 C CA . CYS A 1 83 ? 14.648 -1.614 -21.742 1.00 92.38 83 CYS A CA 1
ATOM 659 C C . CYS A 1 83 ? 15.697 -2.721 -21.729 1.00 92.38 83 CYS A C 1
ATOM 661 O O . CYS A 1 83 ? 16.704 -2.562 -21.046 1.00 92.38 83 CYS A O 1
ATOM 663 N N . ASP A 1 84 ? 15.433 -3.837 -22.408 1.00 91.31 84 ASP A N 1
ATOM 664 C CA . ASP A 1 84 ? 16.337 -4.975 -22.592 1.00 91.31 84 ASP A CA 1
ATOM 665 C C . ASP A 1 84 ? 16.833 -5.655 -21.301 1.00 91.31 84 ASP A C 1
ATOM 667 O O . ASP A 1 84 ? 17.629 -6.592 -21.358 1.00 91.31 84 ASP A O 1
ATOM 671 N N . ASN A 1 85 ? 16.321 -5.252 -20.133 1.00 90.56 85 ASN A N 1
ATOM 672 C CA . ASN A 1 85 ? 16.618 -5.884 -18.849 1.00 90.56 85 ASN A CA 1
ATOM 673 C C . ASN A 1 85 ? 15.917 -7.242 -18.712 1.00 90.56 85 ASN A C 1
ATOM 675 O O . ASN A 1 85 ? 14.794 -7.433 -19.193 1.00 90.56 85 ASN A O 1
ATOM 679 N N . TRP A 1 86 ? 16.558 -8.149 -17.972 1.00 91.56 86 TRP A N 1
ATOM 680 C CA . TRP A 1 86 ? 16.070 -9.502 -17.717 1.00 91.56 86 TRP A CA 1
ATOM 681 C C . TRP A 1 86 ? 15.438 -9.638 -16.337 1.00 91.56 86 TRP A C 1
ATOM 683 O O . TRP A 1 86 ? 15.963 -9.146 -15.340 1.00 91.56 86 TRP A O 1
ATOM 693 N N . TYR A 1 87 ? 14.321 -10.356 -16.267 1.00 91.69 87 TYR A N 1
ATOM 694 C CA . TYR A 1 87 ? 13.535 -10.515 -15.050 1.00 91.69 87 TYR A CA 1
ATOM 695 C C . TYR A 1 87 ? 13.167 -11.976 -14.822 1.00 91.69 87 TYR A C 1
ATOM 697 O O . TYR A 1 87 ? 12.729 -12.651 -15.751 1.00 91.69 87 TYR A O 1
ATOM 705 N N . HIS A 1 88 ? 13.262 -12.438 -13.573 1.00 90.44 88 HIS A N 1
ATOM 706 C CA . HIS A 1 88 ? 12.649 -13.705 -13.184 1.00 90.44 88 HIS A CA 1
ATOM 707 C C . HIS A 1 88 ? 11.135 -13.621 -13.360 1.00 90.44 88 HIS A C 1
ATOM 709 O O . HIS A 1 88 ? 10.535 -12.625 -12.943 1.00 90.44 88 HIS A O 1
ATOM 715 N N . PHE A 1 89 ? 10.506 -14.701 -13.827 1.00 90.44 89 PHE A N 1
ATOM 716 C CA . PHE A 1 89 ? 9.042 -14.798 -13.915 1.00 90.44 89 PHE A CA 1
ATOM 717 C C . PHE A 1 89 ? 8.379 -14.418 -12.581 1.00 90.44 89 PHE A C 1
ATOM 719 O O . PHE A 1 89 ? 7.509 -13.546 -12.542 1.00 90.44 89 PHE A O 1
ATOM 726 N N . ARG A 1 90 ? 8.881 -14.969 -11.463 1.00 89.81 90 ARG A N 1
ATOM 727 C CA . ARG A 1 90 ? 8.379 -14.668 -10.109 1.00 89.81 90 ARG A CA 1
ATOM 728 C C . ARG A 1 90 ? 8.476 -13.186 -9.743 1.00 89.81 90 ARG A C 1
ATOM 730 O O . ARG A 1 90 ? 7.591 -12.655 -9.082 1.00 89.81 90 ARG A O 1
ATOM 737 N N . CYS A 1 91 ? 9.537 -12.509 -10.182 1.00 90.12 91 CYS A N 1
ATOM 738 C CA . CYS A 1 91 ? 9.788 -11.111 -9.840 1.00 90.12 91 CYS A CA 1
ATOM 739 C C . CYS A 1 91 ? 8.873 -10.152 -10.611 1.00 90.12 91 CYS A C 1
ATOM 741 O O . CYS A 1 91 ? 8.730 -9.002 -10.206 1.00 90.12 91 CYS A O 1
ATOM 743 N N . VAL A 1 92 ? 8.243 -10.616 -11.693 1.00 88.88 92 VAL A N 1
ATOM 744 C CA . VAL A 1 92 ? 7.265 -9.846 -12.479 1.00 88.88 92 VAL A CA 1
ATOM 745 C C . VAL A 1 92 ? 5.854 -10.435 -12.406 1.00 88.88 92 VAL A C 1
ATOM 747 O O . VAL A 1 92 ? 4.987 -10.047 -13.181 1.00 88.88 92 VAL A O 1
ATOM 750 N N . GLY A 1 93 ? 5.601 -11.334 -11.447 1.00 86.81 93 GLY A N 1
ATOM 751 C CA . GLY A 1 93 ? 4.264 -11.866 -11.167 1.00 86.81 93 GLY A CA 1
ATOM 752 C C . GLY A 1 93 ? 3.764 -12.916 -12.161 1.00 86.81 93 GLY A C 1
ATOM 753 O O . GLY A 1 93 ? 2.563 -13.165 -12.226 1.00 86.81 93 GLY A O 1
ATOM 754 N N . LEU A 1 94 ? 4.656 -13.538 -12.929 1.00 85.94 94 LEU A N 1
ATOM 755 C CA . LEU A 1 94 ? 4.306 -14.616 -13.847 1.00 85.94 94 LEU A CA 1
ATOM 756 C C . LEU A 1 94 ? 4.513 -15.983 -13.199 1.00 85.94 94 LEU A C 1
ATOM 758 O O . LEU A 1 94 ? 5.474 -16.215 -12.462 1.00 85.94 94 LEU A O 1
ATOM 762 N N . SER A 1 95 ? 3.604 -16.904 -13.511 1.00 85.38 95 SER A N 1
ATOM 763 C CA . SER A 1 95 ? 3.728 -18.308 -13.126 1.00 85.38 95 SER A CA 1
ATOM 764 C C . SER A 1 95 ? 4.580 -19.077 -14.135 1.00 85.38 95 SER A C 1
ATOM 766 O O . SER A 1 95 ? 4.639 -18.722 -15.307 1.00 85.38 95 SER A O 1
ATOM 768 N N . THR A 1 96 ? 5.180 -20.185 -13.713 1.00 84.56 96 THR A N 1
ATOM 769 C CA . THR A 1 96 ? 5.887 -21.119 -14.606 1.00 84.56 96 THR A CA 1
ATOM 770 C C . THR A 1 96 ? 4.952 -22.167 -15.225 1.00 84.56 96 THR A C 1
ATOM 772 O O . THR A 1 96 ? 5.396 -23.241 -15.630 1.00 84.56 96 THR A O 1
ATOM 775 N N . SER A 1 97 ? 3.642 -21.897 -15.281 1.00 82.88 97 SER A N 1
ATOM 776 C CA . SER A 1 97 ? 2.697 -22.813 -15.927 1.00 82.88 97 SER A CA 1
ATOM 777 C C . SER A 1 97 ? 2.974 -22.918 -17.436 1.00 82.88 97 SER A C 1
ATOM 779 O O . SER A 1 97 ? 3.453 -21.946 -18.036 1.00 82.88 97 SER A O 1
ATOM 781 N N . PRO A 1 98 ? 2.668 -24.069 -18.072 1.00 79.44 98 PRO A N 1
ATOM 782 C CA . PRO A 1 98 ? 2.818 -24.233 -19.517 1.00 79.44 98 PRO A CA 1
ATOM 783 C C . PRO A 1 98 ? 2.104 -23.130 -20.300 1.00 79.44 98 PRO A C 1
ATOM 785 O O . PRO A 1 98 ? 2.716 -22.520 -21.166 1.00 79.44 98 PRO A O 1
ATOM 788 N N . ASP A 1 99 ? 0.870 -22.792 -19.912 1.00 79.56 99 ASP A N 1
ATOM 789 C CA . ASP A 1 99 ? 0.089 -21.731 -20.554 1.00 79.56 99 ASP A CA 1
ATOM 790 C C . ASP A 1 99 ? 0.789 -20.371 -20.456 1.00 79.56 99 ASP A C 1
ATOM 792 O O . ASP A 1 99 ? 0.958 -19.685 -21.462 1.00 79.56 99 ASP A O 1
ATOM 796 N N . THR A 1 100 ? 1.248 -19.982 -19.257 1.00 76.62 100 THR A N 1
ATOM 797 C CA . THR A 1 100 ? 1.960 -18.702 -19.082 1.00 76.62 100 THR A CA 1
ATOM 798 C C . THR A 1 100 ? 3.230 -18.670 -19.923 1.00 76.62 100 THR A C 1
ATOM 800 O O . THR A 1 100 ? 3.531 -17.651 -20.538 1.00 76.62 100 THR A O 1
ATOM 803 N N . THR A 1 101 ? 3.949 -19.787 -19.995 1.00 77.62 101 THR A N 1
ATOM 804 C CA . THR A 1 101 ? 5.180 -19.855 -20.780 1.00 77.62 101 THR A CA 1
ATOM 805 C C . THR A 1 101 ? 4.912 -19.741 -22.282 1.00 77.62 101 THR A C 1
ATOM 807 O O . THR A 1 101 ? 5.506 -18.890 -22.938 1.00 77.62 101 THR A O 1
ATOM 810 N N . ASP A 1 102 ? 3.967 -20.523 -22.809 1.00 77.12 102 ASP A N 1
ATOM 811 C CA . ASP A 1 102 ? 3.536 -20.474 -24.211 1.00 77.12 102 ASP A CA 1
ATOM 812 C C . ASP A 1 102 ? 3.075 -19.068 -24.626 1.00 77.12 102 ASP A C 1
ATOM 814 O O . ASP A 1 102 ? 3.307 -18.634 -25.757 1.00 77.12 102 ASP A O 1
ATOM 818 N N . HIS A 1 103 ? 2.400 -18.356 -23.719 1.00 75.50 103 HIS A N 1
ATOM 819 C CA . HIS A 1 103 ? 1.978 -16.978 -23.937 1.00 75.50 103 HIS A CA 1
ATOM 820 C C . HIS A 1 103 ? 3.169 -16.019 -23.994 1.00 75.50 103 HIS A C 1
ATOM 822 O O . HIS A 1 103 ? 3.277 -15.271 -24.964 1.00 75.50 103 HIS A O 1
ATOM 828 N N . VAL A 1 104 ? 4.074 -16.073 -23.009 1.00 80.69 104 VAL A N 1
ATOM 829 C CA . VAL A 1 104 ? 5.262 -15.204 -22.941 1.00 80.69 104 VAL A CA 1
ATOM 830 C C . VAL A 1 104 ? 6.167 -15.397 -24.161 1.00 80.69 104 VAL A C 1
ATOM 832 O O . VAL A 1 104 ? 6.647 -14.413 -24.708 1.00 80.69 104 VAL A O 1
ATOM 835 N N . GLU A 1 105 ? 6.339 -16.625 -24.661 1.00 76.06 105 GLU A N 1
ATOM 836 C CA . GLU A 1 105 ? 7.121 -16.884 -25.882 1.00 76.06 105 GLU A CA 1
ATOM 837 C C . GLU A 1 105 ? 6.520 -16.251 -27.150 1.00 76.06 105 GLU A C 1
ATOM 839 O O . GLU A 1 105 ? 7.228 -16.007 -28.131 1.00 76.06 105 GLU A O 1
ATOM 844 N N . ARG A 1 106 ? 5.203 -16.011 -27.161 1.00 78.69 106 ARG A N 1
ATOM 845 C CA . ARG A 1 106 ? 4.451 -15.534 -28.334 1.00 78.69 106 ARG A CA 1
ATOM 846 C C . ARG A 1 106 ? 4.051 -14.062 -28.246 1.00 78.69 106 ARG A C 1
ATOM 848 O O . ARG A 1 106 ? 3.425 -13.562 -29.181 1.00 78.69 106 ARG A O 1
ATOM 855 N N . SER A 1 107 ? 4.373 -13.374 -27.154 1.00 81.12 107 SER A N 1
ATOM 856 C CA . SER A 1 107 ? 3.955 -11.993 -26.905 1.00 81.12 107 SER A CA 1
ATOM 857 C C . SER A 1 107 ? 5.113 -11.122 -26.451 1.00 81.12 107 SER A C 1
ATOM 859 O O . SER A 1 107 ? 5.997 -11.594 -25.746 1.00 81.12 107 SER A O 1
ATOM 861 N N . ASN A 1 108 ? 5.053 -9.834 -26.782 1.00 87.38 108 ASN A N 1
ATOM 862 C CA . ASN A 1 108 ? 5.976 -8.860 -26.218 1.00 87.38 108 ASN A CA 1
ATOM 863 C C . ASN A 1 108 ? 5.744 -8.736 -24.705 1.00 87.38 108 ASN A C 1
ATOM 865 O O . ASN A 1 108 ? 4.601 -8.593 -24.256 1.00 87.38 108 ASN A O 1
ATOM 869 N N . PHE A 1 109 ? 6.825 -8.744 -23.936 1.00 89.69 109 PHE A N 1
ATOM 870 C CA . PHE A 1 109 ? 6.811 -8.436 -22.521 1.00 89.69 109 PHE A CA 1
ATOM 871 C C . PHE A 1 109 ? 7.346 -7.025 -22.276 1.00 89.69 109 PHE A C 1
ATOM 873 O O . PHE A 1 109 ? 8.471 -6.670 -22.625 1.00 89.69 109 PHE A O 1
ATOM 880 N N . THR A 1 110 ? 6.560 -6.239 -21.547 1.00 90.81 110 THR A N 1
ATOM 881 C CA . THR A 1 110 ? 6.970 -4.927 -21.053 1.00 90.81 110 THR A CA 1
ATOM 882 C C . THR A 1 110 ? 7.022 -4.971 -19.531 1.00 90.81 110 THR A C 1
ATOM 884 O O . THR A 1 110 ? 6.021 -5.265 -18.882 1.00 90.81 110 THR A O 1
ATOM 887 N N . CYS A 1 111 ? 8.177 -4.659 -18.938 1.00 89.44 111 CYS A N 1
ATOM 888 C CA . CYS A 1 111 ? 8.322 -4.657 -17.483 1.00 89.44 111 CYS A CA 1
ATOM 889 C C . CYS A 1 111 ? 7.544 -3.509 -16.828 1.00 89.44 111 CYS A C 1
ATOM 891 O O . CYS A 1 111 ? 7.273 -2.487 -17.453 1.00 89.44 111 CYS A O 1
ATOM 893 N N . ASN A 1 112 ? 7.278 -3.612 -15.523 1.00 83.56 112 ASN A N 1
ATOM 894 C CA . ASN A 1 112 ? 6.545 -2.587 -14.762 1.00 83.56 112 ASN A CA 1
ATOM 895 C C . ASN A 1 112 ? 7.182 -1.186 -14.797 1.00 83.56 112 ASN A C 1
ATOM 897 O O . ASN A 1 112 ? 6.498 -0.201 -14.545 1.00 83.56 112 ASN A O 1
ATOM 901 N N . ARG A 1 113 ? 8.483 -1.077 -15.104 1.00 84.12 113 ARG A N 1
ATOM 902 C CA . ARG A 1 113 ? 9.152 0.220 -15.305 1.00 84.12 113 ARG A CA 1
ATOM 903 C C . ARG A 1 113 ? 8.803 0.847 -16.657 1.00 84.12 113 ARG A C 1
ATOM 905 O O . ARG A 1 113 ? 8.797 2.066 -16.776 1.00 84.12 113 ARG A O 1
ATOM 912 N N . CYS A 1 114 ? 8.579 0.012 -17.664 1.00 86.31 114 CYS A N 1
ATOM 913 C CA . CYS A 1 114 ? 8.357 0.414 -19.047 1.00 86.31 114 CYS A CA 1
ATOM 914 C C . CYS A 1 114 ? 6.879 0.413 -19.439 1.00 86.31 114 CYS A C 1
ATOM 916 O O . CYS A 1 114 ? 6.527 1.010 -20.455 1.00 86.31 114 CYS A O 1
ATOM 918 N N . LEU A 1 115 ? 6.019 -0.254 -18.662 1.00 83.06 115 LEU A N 1
ATOM 919 C CA . LEU A 1 115 ? 4.580 -0.177 -18.854 1.00 83.06 115 LEU A CA 1
ATOM 920 C C . LEU A 1 115 ? 4.143 1.287 -18.715 1.00 83.06 115 LEU A C 1
ATOM 922 O O . LEU A 1 115 ? 4.636 1.986 -17.823 1.00 83.06 115 LEU A O 1
ATOM 926 N N . PRO A 1 116 ? 3.225 1.765 -19.575 1.00 71.44 116 PRO A N 1
ATOM 927 C CA . PRO A 1 116 ? 2.621 3.072 -19.389 1.00 71.44 116 PRO A CA 1
ATOM 928 C C . PRO A 1 116 ? 2.058 3.145 -17.972 1.00 71.44 116 PRO A C 1
ATOM 930 O O . PRO A 1 116 ? 1.337 2.240 -17.552 1.00 71.44 116 PRO A O 1
ATOM 933 N N . LEU A 1 117 ? 2.398 4.198 -17.229 1.00 66.38 117 LEU A N 1
ATOM 934 C CA . LEU A 1 117 ? 1.838 4.416 -15.900 1.00 66.38 117 LEU A CA 1
ATOM 935 C C . LEU A 1 117 ? 0.321 4.588 -16.048 1.00 66.38 117 LEU A C 1
ATOM 937 O O . LEU A 1 117 ? -0.161 5.654 -16.426 1.00 66.38 117 LEU A O 1
ATOM 941 N N . THR A 1 118 ? -0.443 3.528 -15.781 1.00 67.31 118 THR A N 1
ATOM 942 C CA . THR A 1 118 ? -1.907 3.567 -15.736 1.00 67.31 118 THR A CA 1
ATOM 943 C C . THR A 1 118 ? -2.328 4.178 -14.400 1.00 67.31 118 THR A C 1
ATOM 945 O O . THR A 1 118 ? -2.814 3.490 -13.503 1.00 67.31 118 THR A O 1
ATOM 948 N N . GLY A 1 119 ? -2.057 5.472 -14.238 1.00 74.44 119 GLY A N 1
ATOM 949 C CA . GLY A 1 119 ? -2.384 6.248 -13.047 1.00 74.44 119 GLY A CA 1
ATOM 950 C C . GLY A 1 119 ? -1.175 6.854 -12.338 1.00 74.44 119 GLY A C 1
ATOM 951 O O . GLY A 1 119 ? -0.022 6.468 -12.535 1.00 74.44 119 GLY A O 1
ATOM 952 N N . ARG A 1 120 ? -1.471 7.835 -11.486 1.00 88.44 120 ARG A N 1
ATOM 953 C CA . ARG A 1 120 ? -0.479 8.592 -10.728 1.00 88.44 120 ARG A CA 1
ATOM 954 C C . ARG A 1 120 ? 0.187 7.724 -9.654 1.00 88.44 120 ARG A C 1
ATOM 956 O O . ARG A 1 120 ? -0.488 7.072 -8.855 1.00 88.44 120 ARG A O 1
ATOM 963 N N . GLY A 1 121 ? 1.520 7.728 -9.624 1.00 89.88 121 GLY A N 1
ATOM 964 C CA . GLY A 1 121 ? 2.321 7.003 -8.633 1.00 89.88 121 GLY A CA 1
ATOM 965 C C . GLY A 1 121 ? 2.566 7.783 -7.334 1.00 89.88 121 GLY A C 1
ATOM 966 O O . GLY A 1 121 ? 2.233 8.961 -7.216 1.00 89.88 121 GLY A O 1
ATOM 967 N N . ILE A 1 122 ? 3.211 7.130 -6.364 1.00 94.69 122 ILE A N 1
ATOM 968 C CA . ILE A 1 122 ? 3.713 7.747 -5.125 1.00 94.69 122 ILE A CA 1
ATOM 969 C C . ILE A 1 122 ? 5.238 7.698 -5.180 1.00 94.69 122 ILE A C 1
ATOM 971 O O . ILE A 1 122 ? 5.797 6.613 -5.346 1.00 94.69 122 ILE A O 1
ATOM 975 N N . CYS A 1 123 ? 5.923 8.837 -5.046 1.00 93.12 123 CYS A N 1
ATOM 976 C CA . CYS A 1 123 ? 7.382 8.826 -4.959 1.00 93.12 123 CYS A CA 1
ATOM 977 C C . CYS A 1 123 ? 7.842 8.024 -3.738 1.00 93.12 123 CYS A C 1
ATOM 979 O O . CYS A 1 123 ? 7.394 8.276 -2.620 1.00 93.12 123 CYS A O 1
ATOM 981 N N . ASN A 1 124 ? 8.784 7.101 -3.940 1.00 92.94 124 ASN A N 1
ATOM 982 C CA . ASN A 1 124 ? 9.482 6.476 -2.826 1.00 92.94 124 ASN A CA 1
ATOM 983 C C . ASN A 1 124 ? 10.523 7.455 -2.274 1.00 92.94 124 ASN A C 1
ATOM 985 O O . ASN A 1 124 ? 11.501 7.793 -2.943 1.00 92.94 124 ASN A O 1
ATOM 989 N N . ILE A 1 125 ? 10.288 7.920 -1.054 1.00 94.19 125 ILE A N 1
ATOM 990 C CA . ILE A 1 125 ? 11.153 8.858 -0.349 1.00 94.19 125 ILE A CA 1
ATOM 991 C C . ILE A 1 125 ? 11.975 8.073 0.676 1.00 94.19 125 ILE A C 1
ATOM 993 O O . ILE A 1 125 ? 11.455 7.615 1.692 1.00 94.19 125 ILE A O 1
ATOM 997 N N . GLY A 1 126 ? 13.251 7.829 0.371 1.00 91.94 126 GLY A N 1
ATOM 998 C CA . GLY A 1 126 ? 14.071 6.894 1.147 1.00 91.94 126 GLY A CA 1
ATOM 999 C C . GLY A 1 126 ? 13.521 5.463 1.078 1.00 91.94 126 GLY A C 1
ATOM 1000 O O . GLY A 1 126 ? 13.423 4.887 0.000 1.00 91.94 126 GLY A O 1
ATOM 1001 N N . ASN A 1 127 ? 13.147 4.917 2.231 1.00 93.38 127 ASN A N 1
ATOM 1002 C CA . ASN A 1 127 ? 12.614 3.573 2.438 1.00 93.38 127 ASN A CA 1
ATOM 1003 C C . ASN A 1 127 ? 11.126 3.624 2.828 1.00 93.38 127 ASN A C 1
ATOM 1005 O O . ASN A 1 127 ? 10.708 2.978 3.784 1.00 93.38 127 ASN A O 1
ATOM 1009 N N . SER A 1 128 ? 10.322 4.428 2.123 1.00 95.38 128 SER A N 1
ATOM 1010 C CA . SER A 1 128 ? 8.890 4.647 2.414 1.00 95.38 128 SER A CA 1
ATOM 1011 C C . SER A 1 128 ? 7.943 3.822 1.538 1.00 95.38 128 SER A C 1
ATOM 1013 O O . SER A 1 128 ? 6.738 4.064 1.514 1.00 95.38 128 SER A O 1
ATOM 1015 N N . CYS A 1 129 ? 8.444 2.806 0.833 1.00 95.25 129 CYS A N 1
ATOM 1016 C CA . CYS A 1 129 ? 7.614 1.938 -0.006 1.00 95.25 129 CYS A CA 1
ATOM 1017 C C . CYS A 1 129 ? 6.483 1.234 0.771 1.00 95.25 129 CYS A C 1
ATOM 1019 O O . CYS A 1 129 ? 5.433 0.969 0.191 1.00 95.25 129 CYS A O 1
ATOM 1021 N N . TRP A 1 130 ? 6.647 1.006 2.080 1.00 95.12 130 TRP A N 1
ATOM 1022 C CA . TRP A 1 130 ? 5.598 0.492 2.969 1.00 95.12 130 TRP A CA 1
ATOM 1023 C C . TRP A 1 130 ? 4.373 1.415 3.023 1.00 95.12 130 TRP A C 1
ATOM 1025 O O . TRP A 1 130 ? 3.242 0.938 3.014 1.00 95.12 130 TRP A O 1
ATOM 1035 N N . PHE A 1 131 ? 4.582 2.734 3.006 1.00 96.38 131 PHE A N 1
ATOM 1036 C CA . PHE A 1 131 ? 3.504 3.718 2.971 1.00 96.38 131 PHE A CA 1
ATOM 1037 C C . PHE A 1 131 ? 2.773 3.646 1.633 1.00 96.38 131 PHE A C 1
ATOM 1039 O O . PHE A 1 131 ? 1.551 3.506 1.590 1.00 96.38 131 PHE A O 1
ATOM 1046 N N . ALA A 1 132 ? 3.536 3.689 0.536 1.00 95.44 132 ALA A N 1
ATOM 1047 C CA . ALA A 1 132 ? 2.977 3.648 -0.808 1.00 95.44 132 ALA A CA 1
ATOM 1048 C C . ALA A 1 132 ? 2.156 2.371 -1.045 1.00 95.44 132 ALA A C 1
ATOM 1050 O O . ALA A 1 132 ? 1.050 2.452 -1.574 1.00 95.44 132 ALA A O 1
ATOM 1051 N N . ALA A 1 133 ? 2.662 1.216 -0.602 1.00 94.31 133 ALA A N 1
ATOM 1052 C CA . ALA A 1 133 ? 1.975 -0.066 -0.716 1.00 94.31 133 ALA A CA 1
ATOM 1053 C C . ALA A 1 133 ? 0.618 -0.058 0.004 1.00 94.31 133 ALA A C 1
ATOM 1055 O O . ALA A 1 133 ? -0.389 -0.434 -0.593 1.00 94.31 133 ALA A O 1
ATOM 1056 N N . ILE A 1 134 ? 0.567 0.422 1.251 1.00 96.44 134 ILE A N 1
ATOM 1057 C CA . ILE A 1 134 ? -0.683 0.458 2.022 1.00 96.44 134 ILE A CA 1
ATOM 1058 C C . ILE A 1 134 ? -1.688 1.449 1.437 1.00 96.44 134 ILE A C 1
ATOM 1060 O O . ILE A 1 134 ? -2.862 1.113 1.301 1.00 96.44 134 ILE A O 1
ATOM 1064 N N . ILE A 1 135 ? -1.254 2.646 1.037 1.00 96.44 135 ILE A N 1
ATOM 1065 C CA . ILE A 1 135 ? -2.162 3.632 0.438 1.00 96.44 135 ILE A CA 1
ATOM 1066 C C . ILE A 1 135 ? -2.730 3.133 -0.895 1.00 96.44 135 ILE A C 1
ATOM 1068 O O . ILE A 1 135 ? -3.930 3.272 -1.133 1.00 96.44 135 ILE A O 1
ATOM 1072 N N . GLN A 1 136 ? -1.906 2.516 -1.748 1.00 93.19 136 GLN A N 1
ATOM 1073 C CA . GLN A 1 136 ? -2.383 1.935 -3.006 1.00 93.19 136 GLN A CA 1
ATOM 1074 C C . GLN A 1 136 ? -3.326 0.749 -2.762 1.00 93.19 136 GLN A C 1
ATOM 1076 O O . GLN A 1 136 ? -4.339 0.642 -3.447 1.00 93.19 136 GLN A O 1
ATOM 1081 N N . ALA A 1 137 ? -3.063 -0.089 -1.753 1.00 93.94 137 ALA A N 1
ATOM 1082 C CA . ALA A 1 137 ? -3.981 -1.158 -1.359 1.00 93.94 137 ALA A CA 1
ATOM 1083 C C . ALA A 1 137 ? -5.339 -0.601 -0.894 1.00 93.94 137 ALA A C 1
ATOM 1085 O O . ALA A 1 137 ? -6.385 -1.081 -1.320 1.00 93.94 137 ALA A O 1
ATOM 1086 N N . ILE A 1 138 ? -5.346 0.463 -0.086 1.00 94.50 138 ILE A N 1
ATOM 1087 C CA . ILE A 1 138 ? -6.588 1.129 0.334 1.00 94.50 138 ILE A CA 1
ATOM 1088 C C . ILE A 1 138 ? -7.333 1.699 -0.877 1.00 94.50 138 ILE A C 1
ATOM 1090 O O . ILE A 1 138 ? -8.541 1.495 -0.984 1.00 94.50 138 ILE A O 1
ATOM 1094 N N . LYS A 1 139 ? -6.627 2.359 -1.807 1.00 93.00 139 LYS A N 1
ATOM 1095 C CA . LYS A 1 139 ? -7.211 2.967 -3.017 1.00 93.00 139 LYS A CA 1
ATOM 1096 C C . LY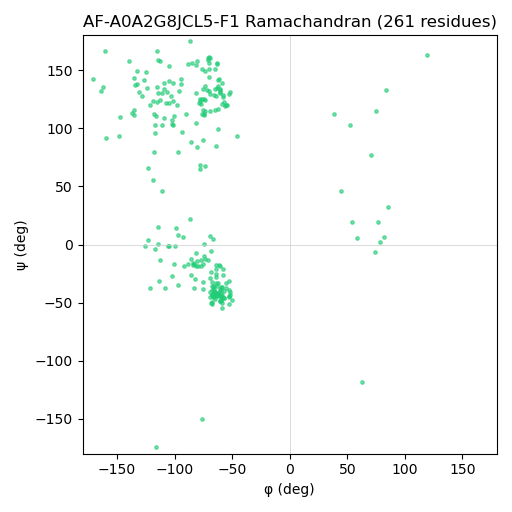S A 1 139 ? -8.067 1.982 -3.819 1.00 93.00 139 LYS A C 1
ATOM 1098 O O . LYS A 1 139 ? -9.109 2.377 -4.335 1.00 93.00 139 LYS A O 1
ATOM 1103 N N . VAL A 1 140 ? -7.633 0.726 -3.917 1.00 89.50 140 VAL A N 1
ATOM 1104 C CA . VAL A 1 140 ? -8.282 -0.306 -4.745 1.00 89.50 140 VAL A CA 1
ATOM 1105 C C . VAL A 1 140 ? -9.320 -1.151 -3.997 1.00 89.50 140 VAL A C 1
ATOM 1107 O O . VAL A 1 140 ? -9.826 -2.113 -4.561 1.00 89.50 140 VAL A O 1
ATOM 1110 N N . THR A 1 141 ? -9.646 -0.818 -2.746 1.00 89.81 141 THR A N 1
ATOM 1111 C CA . THR A 1 141 ? -10.657 -1.536 -1.946 1.00 89.81 141 THR A CA 1
ATOM 1112 C C . THR A 1 141 ? -11.859 -0.650 -1.629 1.00 89.81 141 THR A C 1
ATOM 1114 O O . THR A 1 141 ? -11.794 0.581 -1.731 1.00 89.81 141 THR A O 1
ATOM 1117 N N . ASP A 1 142 ? -12.944 -1.265 -1.149 1.00 88.62 142 ASP A N 1
ATOM 1118 C CA . ASP A 1 142 ? -14.128 -0.559 -0.639 1.00 88.62 142 ASP A CA 1
ATOM 1119 C C . ASP A 1 142 ? -13.777 0.481 0.434 1.00 88.62 142 ASP A C 1
ATOM 1121 O O . ASP A 1 142 ? -14.417 1.530 0.527 1.00 88.62 142 ASP A O 1
ATOM 1125 N N . ALA A 1 143 ? -12.718 0.231 1.215 1.00 91.12 143 ALA A N 1
ATOM 1126 C CA . ALA A 1 143 ? -12.243 1.164 2.227 1.00 91.12 143 ALA A CA 1
ATOM 1127 C C . ALA A 1 143 ? -11.859 2.516 1.615 1.00 91.12 143 ALA A C 1
ATOM 1129 O O . ALA A 1 143 ? -12.265 3.561 2.128 1.00 91.12 143 ALA A O 1
ATOM 1130 N N . GLY A 1 144 ? -11.129 2.507 0.496 1.00 92.31 144 GLY A N 1
ATOM 1131 C CA . GLY A 1 144 ? -10.760 3.723 -0.223 1.00 92.31 144 GLY A CA 1
ATOM 1132 C C . GLY A 1 144 ? -11.977 4.473 -0.759 1.00 92.31 144 GLY A C 1
ATOM 1133 O O . GLY A 1 144 ? -12.057 5.694 -0.620 1.00 92.31 144 GLY A O 1
ATOM 1134 N N . GLN A 1 145 ? -12.961 3.758 -1.314 1.00 89.94 145 GLN A N 1
ATOM 1135 C CA . GLN A 1 145 ? -14.192 4.381 -1.818 1.00 89.94 145 GLN A CA 1
ATOM 1136 C C . GLN A 1 145 ? -15.013 5.024 -0.697 1.00 89.94 145 GLN A C 1
ATOM 1138 O O . GLN A 1 145 ? -15.475 6.159 -0.830 1.00 89.94 145 GLN A O 1
ATOM 1143 N N . ILE A 1 146 ? -15.154 4.339 0.437 1.00 90.06 146 ILE A N 1
ATOM 1144 C CA . ILE A 1 146 ? -15.895 4.853 1.593 1.00 90.06 146 ILE A CA 1
ATOM 1145 C C . ILE A 1 146 ? -15.191 6.069 2.195 1.00 90.06 146 ILE A C 1
ATOM 1147 O O . ILE A 1 146 ? -15.842 7.088 2.416 1.00 90.06 146 ILE A O 1
ATOM 1151 N N . LEU A 1 147 ? -13.866 6.020 2.373 1.00 91.69 147 LEU A N 1
ATOM 1152 C CA . LEU A 1 147 ? -13.087 7.165 2.857 1.00 91.69 147 LEU A CA 1
ATOM 1153 C C . LEU A 1 147 ? -13.268 8.405 1.970 1.00 91.69 147 LEU A C 1
ATOM 1155 O O . LEU A 1 147 ? -13.405 9.514 2.488 1.00 91.69 147 LEU A O 1
ATOM 1159 N N . LYS A 1 148 ? -13.324 8.234 0.643 1.00 92.19 148 LYS A N 1
ATOM 1160 C CA . LYS A 1 148 ? -13.587 9.337 -0.295 1.00 92.19 148 LYS A CA 1
ATOM 1161 C C . LYS A 1 148 ? -14.997 9.916 -0.161 1.00 92.19 148 LYS A C 1
ATOM 1163 O O . LYS A 1 148 ? -15.150 11.134 -0.261 1.00 92.19 148 LYS A O 1
ATOM 1168 N N . ASN A 1 149 ? -15.996 9.076 0.101 1.00 89.38 149 ASN A N 1
ATOM 1169 C CA . ASN A 1 149 ? -17.402 9.480 0.215 1.00 89.38 149 ASN A CA 1
ATOM 1170 C C . ASN A 1 149 ? -17.786 10.015 1.606 1.00 89.38 149 ASN A C 1
ATOM 1172 O O . ASN A 1 149 ? -18.802 10.698 1.749 1.00 89.38 149 ASN A O 1
ATOM 1176 N N . THR A 1 150 ? -16.980 9.740 2.631 1.00 85.88 150 THR A N 1
ATOM 1177 C CA . THR A 1 150 ? -17.190 10.255 3.985 1.00 85.88 150 THR A CA 1
ATOM 1178 C C . THR A 1 150 ? -16.928 11.764 4.072 1.00 85.88 150 THR A C 1
ATOM 1180 O O . THR A 1 150 ? -16.017 12.311 3.444 1.00 85.88 150 THR A O 1
ATOM 1183 N N . SER A 1 151 ? -17.725 12.456 4.897 1.00 87.88 151 SER A N 1
ATOM 1184 C CA . SER A 1 151 ? -17.512 13.870 5.217 1.00 87.88 151 SER A CA 1
ATOM 1185 C C . SER A 1 151 ? -16.149 14.098 5.890 1.00 87.88 151 SER A C 1
ATOM 1187 O O . SER A 1 151 ? -15.835 13.412 6.866 1.00 87.88 151 SER A O 1
ATOM 1189 N N . PRO A 1 152 ? -15.357 15.076 5.419 1.00 87.75 152 PRO A N 1
ATOM 1190 C CA . PRO A 1 152 ? -14.019 15.321 5.940 1.00 87.75 152 PRO A CA 1
ATOM 1191 C C . PRO A 1 152 ? -14.065 15.724 7.416 1.00 87.75 152 PRO A C 1
ATOM 1193 O O . PRO A 1 152 ? -14.857 16.578 7.819 1.00 87.75 152 PRO A O 1
ATOM 1196 N N . THR A 1 153 ? -13.186 15.122 8.215 1.00 88.25 153 THR A N 1
ATOM 1197 C CA . THR A 1 153 ? -12.928 15.535 9.600 1.00 88.25 153 THR A CA 1
ATOM 1198 C C . THR A 1 153 ? -11.481 15.994 9.680 1.00 88.25 153 THR A C 1
ATOM 1200 O O . THR A 1 153 ? -10.571 15.171 9.797 1.00 88.25 153 THR A O 1
ATOM 1203 N N . ILE A 1 154 ? -11.287 17.310 9.559 1.00 87.06 154 ILE A N 1
ATOM 1204 C CA . ILE A 1 154 ? -9.975 17.936 9.358 1.00 87.06 154 ILE A CA 1
ATOM 1205 C C . ILE A 1 154 ? -8.970 17.463 10.406 1.00 87.06 154 ILE A C 1
ATOM 1207 O O . ILE A 1 154 ? -9.240 17.503 11.607 1.00 87.06 154 ILE A O 1
ATOM 1211 N N . GLY A 1 155 ? -7.794 17.060 9.929 1.00 83.06 155 GLY A N 1
ATOM 1212 C CA . GLY A 1 155 ? -6.661 16.687 10.776 1.00 83.06 155 GLY A CA 1
ATOM 1213 C C . GLY A 1 155 ? -6.714 15.261 11.318 1.00 83.06 155 GLY A C 1
ATOM 1214 O O . GLY A 1 155 ? -5.865 14.902 12.125 1.00 83.06 155 GLY A O 1
ATOM 1215 N N . THR A 1 156 ? -7.679 14.444 10.887 1.00 90.12 156 THR A N 1
ATOM 1216 C CA . THR A 1 156 ? -7.703 13.012 11.212 1.00 90.12 156 THR A CA 1
ATOM 1217 C C . THR A 1 156 ? -6.928 12.193 10.183 1.00 90.12 156 THR A C 1
ATOM 1219 O O . THR A 1 156 ? -6.839 12.567 9.014 1.00 90.12 156 THR A O 1
ATOM 1222 N N . VAL A 1 157 ? -6.447 11.015 10.591 1.00 92.88 157 VAL A N 1
ATOM 1223 C CA . VAL A 1 157 ? -5.850 10.021 9.679 1.00 92.88 157 VAL A CA 1
ATOM 1224 C C . VAL A 1 157 ? -6.767 9.713 8.487 1.00 92.88 157 VAL A C 1
ATOM 1226 O O . VAL A 1 157 ? -6.303 9.662 7.352 1.00 92.88 157 VAL A O 1
ATOM 1229 N N . ALA A 1 158 ? -8.072 9.538 8.725 1.00 92.12 158 ALA A N 1
ATOM 1230 C CA . ALA A 1 158 ? -9.043 9.240 7.671 1.00 92.12 158 ALA A CA 1
ATOM 1231 C C . ALA A 1 158 ? -9.136 10.370 6.632 1.00 92.12 158 ALA A C 1
ATOM 1233 O O . ALA A 1 158 ? -9.177 10.100 5.433 1.00 92.12 158 ALA A O 1
ATOM 1234 N N . ASP A 1 159 ? -9.132 11.626 7.087 1.00 92.56 159 ASP A N 1
ATOM 1235 C CA . ASP A 1 159 ? -9.160 12.799 6.211 1.00 92.56 159 ASP A CA 1
ATOM 1236 C C . ASP A 1 159 ? -7.866 12.943 5.401 1.00 92.56 159 ASP A C 1
ATOM 1238 O O . ASP A 1 159 ? -7.915 13.226 4.204 1.00 92.56 159 ASP A O 1
ATOM 1242 N N . GLU A 1 160 ? -6.714 12.659 6.012 1.00 95.25 160 GLU A N 1
ATOM 1243 C CA . GLU A 1 160 ? -5.432 12.695 5.309 1.00 95.25 160 GLU A CA 1
ATOM 1244 C C . GLU A 1 160 ? -5.333 11.597 4.241 1.00 95.25 160 GLU A C 1
ATOM 1246 O O . GLU A 1 160 ? -4.932 11.881 3.111 1.00 95.25 160 GLU A O 1
ATOM 1251 N N . ILE A 1 161 ? -5.771 10.366 4.543 1.00 95.44 161 ILE A N 1
ATOM 1252 C CA . ILE A 1 161 ? -5.853 9.289 3.544 1.00 95.44 161 ILE A CA 1
ATOM 1253 C C . ILE A 1 161 ? -6.812 9.695 2.424 1.00 95.44 161 ILE A C 1
ATOM 1255 O O . ILE A 1 161 ? -6.442 9.624 1.256 1.00 95.44 161 ILE A O 1
ATOM 1259 N N . ARG A 1 162 ? -8.015 10.181 2.757 1.00 95.25 162 ARG A N 1
ATOM 1260 C CA . ARG A 1 162 ? -8.997 10.676 1.781 1.00 95.25 162 ARG A CA 1
ATOM 1261 C C . ARG A 1 162 ? -8.379 11.720 0.845 1.00 95.25 162 ARG A C 1
ATOM 1263 O O . ARG A 1 162 ? -8.495 11.579 -0.372 1.00 95.25 162 ARG A O 1
ATOM 1270 N N . ARG A 1 163 ? -7.719 12.749 1.389 1.00 95.25 163 ARG A N 1
ATOM 1271 C CA . ARG A 1 163 ? -7.039 13.802 0.614 1.00 95.25 163 ARG A CA 1
ATOM 1272 C C . ARG A 1 163 ? -6.003 13.200 -0.334 1.00 95.25 163 ARG A C 1
ATOM 1274 O O . ARG A 1 163 ? -5.968 13.549 -1.510 1.00 95.25 163 ARG A O 1
ATOM 1281 N N . PHE A 1 164 ? -5.197 12.272 0.171 1.00 95.31 164 PHE A N 1
ATOM 1282 C CA . PHE A 1 164 ? -4.157 11.605 -0.601 1.00 95.31 164 PHE A CA 1
ATOM 1283 C C . PHE A 1 164 ? -4.724 10.719 -1.726 1.00 95.31 164 PHE A C 1
ATOM 1285 O O . PHE A 1 164 ? -4.152 10.663 -2.813 1.00 95.31 164 PHE A O 1
ATOM 1292 N N . LEU A 1 165 ? -5.870 10.066 -1.506 1.00 95.50 165 LEU A N 1
ATOM 1293 C CA . LEU A 1 165 ? -6.565 9.292 -2.539 1.00 95.50 165 LEU A CA 1
ATOM 1294 C C . LEU A 1 165 ? -7.077 10.179 -3.683 1.00 95.50 165 LEU A C 1
ATOM 1296 O O . LEU A 1 165 ? -6.924 9.795 -4.838 1.00 95.50 165 LEU A O 1
ATOM 1300 N N . PHE A 1 166 ? -7.618 11.369 -3.391 1.00 95.06 166 PHE A N 1
ATOM 1301 C CA . PHE A 1 166 ? -8.009 12.326 -4.439 1.00 95.06 166 PHE A CA 1
ATOM 1302 C C . PHE A 1 166 ? -6.810 12.779 -5.276 1.00 95.06 166 PHE A C 1
ATOM 1304 O O . PHE A 1 166 ? -6.886 12.798 -6.500 1.00 95.06 166 PHE A O 1
ATOM 1311 N N . GLU A 1 167 ? -5.685 13.079 -4.627 1.00 94.62 167 GLU A N 1
ATOM 1312 C CA . GLU A 1 167 ? -4.439 13.452 -5.306 1.00 94.62 167 GLU A CA 1
ATOM 1313 C C . GLU A 1 167 ? -3.936 12.342 -6.252 1.00 94.62 167 GLU A C 1
ATOM 1315 O O . GLU A 1 167 ? -3.431 12.628 -7.339 1.00 94.62 167 GLU A O 1
ATOM 1320 N N . LEU A 1 168 ? -4.104 11.068 -5.875 1.00 93.38 168 LEU A N 1
ATOM 1321 C CA . LEU A 1 168 ? -3.757 9.898 -6.697 1.00 93.38 168 LEU A CA 1
ATOM 1322 C C . LEU A 1 168 ? -4.708 9.627 -7.870 1.00 93.38 168 LEU A C 1
ATOM 1324 O O . LEU A 1 168 ? -4.403 8.765 -8.701 1.00 93.38 168 LEU A O 1
ATOM 1328 N N . GLU A 1 169 ? -5.869 10.272 -7.898 1.00 92.00 169 GLU A N 1
ATOM 1329 C CA . GLU A 1 169 ? -6.887 10.132 -8.947 1.00 92.00 169 GLU A CA 1
ATOM 1330 C C . GLU A 1 169 ? -6.924 11.337 -9.894 1.00 92.00 169 GLU A C 1
ATOM 1332 O O . GLU A 1 169 ? -7.681 11.329 -10.862 1.00 92.00 169 GLU A O 1
ATOM 1337 N N . GLU A 1 170 ? -6.088 12.352 -9.660 1.00 91.19 170 GLU A N 1
ATOM 1338 C CA . GLU A 1 170 ? -5.883 13.420 -10.634 1.00 91.19 170 GLU A CA 1
ATOM 1339 C C . GLU A 1 170 ? -5.316 12.862 -11.948 1.00 91.19 170 GLU A C 1
ATOM 1341 O O . GLU A 1 170 ? -4.446 11.988 -11.941 1.00 91.19 170 GLU A O 1
ATOM 1346 N N . ASP A 1 171 ? -5.772 13.417 -13.075 1.00 88.19 171 ASP A N 1
ATOM 1347 C CA . ASP A 1 171 ? -5.301 13.086 -14.427 1.00 88.19 171 ASP A CA 1
ATOM 1348 C C . ASP A 1 171 ? -3.905 13.682 -14.682 1.00 88.19 171 ASP A C 1
ATOM 1350 O O . ASP A 1 171 ? -3.719 14.658 -15.411 1.00 88.19 171 ASP A O 1
ATOM 1354 N N . LYS A 1 172 ? -2.922 13.144 -13.958 1.00 86.69 172 LYS A N 1
ATOM 1355 C CA . LYS A 1 172 ? -1.514 13.537 -13.980 1.00 86.69 172 LYS A CA 1
ATOM 1356 C C . LYS A 1 172 ? -0.643 12.296 -14.036 1.00 86.69 172 LYS A C 1
ATOM 1358 O O . LYS A 1 172 ? -0.857 11.326 -13.309 1.00 86.69 172 LYS A O 1
ATOM 1363 N N . THR A 1 173 ? 0.385 12.358 -14.871 1.00 82.31 173 THR A N 1
ATOM 1364 C CA . THR A 1 173 ? 1.356 11.270 -15.017 1.00 82.31 173 THR A CA 1
ATOM 1365 C C . THR A 1 173 ? 2.479 11.358 -13.990 1.00 82.31 173 THR A C 1
ATOM 1367 O O . THR A 1 173 ? 3.081 10.340 -13.650 1.00 82.31 173 THR A O 1
ATOM 1370 N N . GLU A 1 174 ? 2.783 12.558 -13.483 1.00 87.94 174 GLU A N 1
ATOM 1371 C CA . GLU A 1 174 ? 3.842 12.733 -12.499 1.00 87.94 174 GLU A CA 1
ATOM 1372 C C . GLU A 1 174 ? 3.451 12.170 -11.123 1.00 87.94 174 GLU A C 1
ATOM 1374 O O . GLU A 1 174 ? 2.363 12.458 -10.609 1.00 87.94 174 GLU A O 1
ATOM 1379 N N . PRO A 1 175 ? 4.339 11.397 -10.477 1.00 91.62 175 PRO A N 1
ATOM 1380 C CA . PRO A 1 175 ? 4.067 10.849 -9.158 1.00 91.62 175 PRO A CA 1
ATOM 1381 C C . PRO A 1 175 ? 3.902 11.954 -8.105 1.00 91.62 175 PRO A C 1
ATOM 1383 O O . PRO A 1 175 ? 4.429 13.063 -8.241 1.00 91.62 175 PRO A O 1
ATOM 1386 N N . LEU A 1 176 ? 3.193 11.641 -7.017 1.00 94.69 176 LEU A N 1
ATOM 1387 C CA . LEU A 1 176 ? 3.091 12.536 -5.866 1.00 94.69 176 LEU A CA 1
ATOM 1388 C C . LEU A 1 176 ? 4.476 12.852 -5.308 1.00 94.69 176 LEU A C 1
ATOM 1390 O O . LEU A 1 176 ? 5.258 11.948 -5.015 1.00 94.69 176 LEU A O 1
ATOM 1394 N N . SER A 1 177 ? 4.762 14.147 -5.178 1.00 94.56 177 SER A N 1
ATOM 1395 C CA . SER A 1 177 ? 6.091 14.656 -4.848 1.00 94.56 177 SER A CA 1
ATOM 1396 C C . SER A 1 177 ? 6.509 14.332 -3.416 1.00 94.56 177 SER A C 1
ATOM 1398 O O . SER A 1 177 ? 5.676 14.105 -2.539 1.00 94.56 177 SER A O 1
ATOM 1400 N N . ASP A 1 178 ? 7.818 14.397 -3.160 1.00 95.44 178 ASP A N 1
ATOM 1401 C CA . ASP A 1 178 ? 8.397 14.142 -1.837 1.00 95.44 178 ASP A CA 1
ATOM 1402 C C . ASP A 1 178 ? 7.727 14.964 -0.723 1.00 95.44 178 ASP A C 1
ATOM 1404 O O . ASP A 1 178 ? 7.394 14.442 0.337 1.00 95.44 178 ASP A O 1
ATOM 1408 N N . VAL A 1 179 ? 7.425 16.237 -0.992 1.00 94.88 179 VAL A N 1
ATOM 1409 C CA . VAL A 1 179 ? 6.757 17.130 -0.031 1.00 94.88 179 VAL A CA 1
ATOM 1410 C C . VAL A 1 179 ? 5.382 16.592 0.377 1.00 94.88 179 VAL A C 1
ATOM 1412 O O . VAL A 1 179 ? 5.059 16.570 1.565 1.00 94.88 179 VAL A O 1
ATOM 1415 N N . VAL A 1 180 ? 4.589 16.127 -0.593 1.00 95.06 180 VAL A N 1
ATOM 1416 C CA . VAL A 1 180 ? 3.243 15.590 -0.346 1.00 95.06 180 VAL A CA 1
ATOM 1417 C C . VAL A 1 180 ? 3.325 14.279 0.436 1.00 95.06 180 VAL A C 1
ATOM 1419 O O . VAL A 1 180 ? 2.585 14.099 1.404 1.00 95.06 180 VAL A O 1
ATOM 1422 N N . VAL A 1 181 ? 4.255 13.393 0.066 1.00 96.00 181 VAL A N 1
ATOM 1423 C CA . VAL A 1 181 ? 4.447 12.094 0.731 1.00 96.00 181 VAL A CA 1
ATOM 1424 C C . VAL A 1 181 ? 4.943 12.269 2.171 1.00 96.00 181 VAL A C 1
ATOM 1426 O O . VAL A 1 181 ? 4.384 11.662 3.084 1.00 96.00 181 VAL A O 1
ATOM 1429 N N . ARG A 1 182 ? 5.930 13.145 2.415 1.00 94.31 182 ARG A N 1
ATOM 1430 C CA . ARG A 1 182 ? 6.434 13.443 3.772 1.00 94.31 182 ARG A CA 1
ATOM 1431 C C . ARG A 1 182 ? 5.342 13.966 4.687 1.00 94.31 182 ARG A C 1
ATOM 1433 O O . ARG A 1 182 ? 5.270 13.547 5.841 1.00 94.31 182 ARG A O 1
ATOM 1440 N N . GLN A 1 183 ? 4.525 14.892 4.188 1.00 93.00 183 GLN A N 1
ATOM 1441 C CA . GLN A 1 183 ? 3.461 15.486 4.985 1.00 93.00 183 GLN A CA 1
ATOM 1442 C C . GLN A 1 183 ? 2.420 14.434 5.381 1.00 93.00 183 GLN A C 1
ATOM 1444 O O . GLN A 1 183 ? 2.055 14.369 6.552 1.00 93.00 183 GLN A O 1
ATOM 1449 N N . ALA A 1 184 ? 2.019 13.571 4.445 1.00 94.44 184 ALA A N 1
ATOM 1450 C CA . ALA A 1 184 ? 1.058 12.507 4.716 1.00 94.44 184 ALA A CA 1
ATOM 1451 C C . ALA A 1 184 ? 1.594 11.473 5.712 1.00 94.44 184 ALA A C 1
ATOM 1453 O O . ALA A 1 184 ? 0.915 11.156 6.687 1.00 94.44 184 ALA A O 1
ATOM 1454 N N . ILE A 1 185 ? 2.836 11.002 5.528 1.00 94.75 185 ILE A N 1
ATOM 1455 C CA . ILE A 1 185 ? 3.486 10.086 6.479 1.00 94.75 185 ILE A CA 1
ATOM 1456 C C . ILE A 1 185 ? 3.539 10.713 7.867 1.00 94.75 185 ILE A C 1
ATOM 1458 O O . ILE A 1 185 ? 3.194 10.051 8.841 1.00 94.75 185 ILE A O 1
ATOM 1462 N N . LYS A 1 186 ? 3.942 11.985 7.966 1.00 91.81 186 LYS A N 1
ATOM 1463 C CA . LYS A 1 186 ? 3.999 12.684 9.248 1.00 91.81 186 LYS A CA 1
ATOM 1464 C C . LYS A 1 186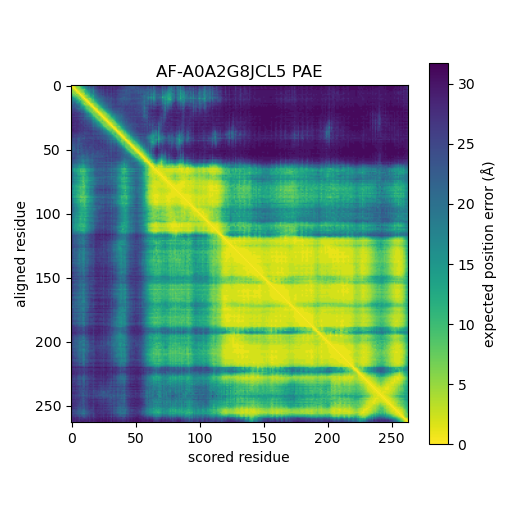 ? 2.621 12.709 9.905 1.00 91.81 186 LYS A C 1
ATOM 1466 O O . LYS A 1 186 ? 2.501 12.220 11.018 1.00 91.81 186 LYS A O 1
ATOM 1471 N N . THR A 1 187 ? 1.597 13.200 9.213 1.00 91.69 187 THR A N 1
ATOM 1472 C CA . THR A 1 187 ? 0.238 13.305 9.761 1.00 91.69 187 THR A CA 1
ATOM 1473 C C . THR A 1 187 ? -0.330 11.944 10.179 1.00 91.69 187 THR A C 1
ATOM 1475 O O . THR A 1 187 ? -0.924 11.840 11.247 1.00 91.69 187 THR A O 1
ATOM 1478 N N . ILE A 1 188 ? -0.116 10.890 9.386 1.00 93.69 188 ILE A N 1
ATOM 1479 C CA . ILE A 1 188 ? -0.657 9.552 9.671 1.00 93.69 188 ILE A CA 1
ATOM 1480 C C . ILE A 1 188 ? 0.113 8.849 10.801 1.00 93.69 188 ILE A C 1
ATOM 1482 O O . ILE A 1 188 ? -0.483 8.164 11.630 1.00 93.69 188 ILE A O 1
ATOM 1486 N N . ALA A 1 189 ? 1.437 9.007 10.861 1.00 91.62 189 ALA A N 1
ATOM 1487 C CA . ALA A 1 189 ? 2.279 8.321 11.842 1.00 91.62 189 ALA A CA 1
ATOM 1488 C C . ALA A 1 189 ? 2.440 9.068 13.179 1.00 91.62 189 ALA A C 1
ATOM 1490 O O . ALA A 1 189 ? 2.889 8.466 14.160 1.00 91.62 189 ALA A O 1
ATOM 1491 N N . GLU A 1 190 ? 2.118 10.364 13.236 1.00 81.69 190 GLU A N 1
ATOM 1492 C CA . GLU A 1 190 ? 2.360 11.214 14.411 1.00 81.69 190 GLU A CA 1
ATOM 1493 C C . GLU A 1 190 ? 1.569 10.756 15.646 1.00 81.69 190 GLU A C 1
ATOM 1495 O O . GLU A 1 190 ? 2.115 10.769 16.753 1.00 81.69 190 GLU A O 1
ATOM 1500 N N . GLU A 1 191 ? 0.343 10.248 15.468 1.00 71.88 191 GLU A N 1
ATOM 1501 C CA . GLU A 1 191 ? -0.495 9.756 16.575 1.00 71.88 191 GLU A CA 1
ATOM 1502 C C . GLU A 1 191 ? 0.134 8.559 17.313 1.00 71.88 191 GLU A C 1
ATOM 1504 O O . GLU A 1 191 ? 0.009 8.435 18.532 1.00 71.88 191 GLU A O 1
ATOM 1509 N N . VAL A 1 192 ? 0.875 7.707 16.599 1.00 77.31 192 VAL A N 1
ATOM 1510 C CA . VAL A 1 192 ? 1.427 6.448 17.131 1.00 77.31 192 VAL A CA 1
ATOM 1511 C C . VAL A 1 192 ? 2.754 6.657 17.872 1.00 77.31 192 VAL A C 1
ATOM 1513 O O . VAL A 1 192 ? 3.181 5.772 18.617 1.00 77.31 192 VAL A O 1
ATOM 1516 N N . ARG A 1 193 ? 3.417 7.816 17.690 1.00 68.19 193 ARG A N 1
ATOM 1517 C CA . ARG A 1 193 ? 4.775 8.112 18.205 1.00 68.19 193 ARG A CA 1
ATOM 1518 C C . ARG A 1 193 ? 5.752 6.941 17.981 1.00 68.19 193 ARG A C 1
ATOM 1520 O O . ARG A 1 193 ? 6.461 6.524 18.894 1.00 68.19 193 ARG A O 1
ATOM 1527 N N . GLY A 1 194 ? 5.735 6.383 16.768 1.00 75.56 194 GLY A N 1
ATOM 1528 C CA . GLY A 1 194 ? 6.452 5.161 16.385 1.00 75.56 194 GLY A CA 1
ATOM 1529 C C . GLY A 1 194 ? 7.539 5.363 15.315 1.00 75.56 194 GLY A C 1
ATOM 1530 O O . GLY A 1 194 ? 7.814 6.495 14.909 1.00 75.56 194 GLY A O 1
ATOM 1531 N N . PRO A 1 195 ? 8.152 4.267 14.823 1.00 85.94 195 PRO A N 1
ATOM 1532 C CA . PRO A 1 195 ? 9.298 4.318 13.908 1.00 85.94 195 PRO A CA 1
ATOM 1533 C C . PRO A 1 195 ? 8.941 4.800 12.492 1.00 85.94 195 PRO A C 1
ATOM 1535 O O . PRO A 1 195 ? 9.829 5.173 11.734 1.00 85.94 195 PRO A O 1
ATOM 1538 N N . PHE A 1 196 ? 7.654 4.865 12.142 1.00 91.06 196 PHE A N 1
ATOM 1539 C CA . PHE A 1 196 ? 7.163 5.176 10.793 1.00 91.06 196 PHE A CA 1
ATOM 1540 C C . PHE A 1 196 ? 7.497 6.582 10.280 1.00 91.06 196 PHE A C 1
ATOM 1542 O O . PHE A 1 196 ? 7.453 6.828 9.080 1.00 91.06 196 PHE A O 1
ATOM 1549 N N . THR A 1 197 ? 7.871 7.516 11.157 1.00 89.50 197 THR A N 1
ATOM 1550 C CA . THR A 1 197 ? 8.374 8.832 10.719 1.00 89.50 197 THR A CA 1
ATOM 1551 C C . THR A 1 197 ? 9.820 8.770 10.217 1.00 89.50 197 THR A C 1
ATOM 1553 O O . THR A 1 197 ? 10.260 9.661 9.486 1.00 89.50 197 THR A O 1
ATOM 1556 N N . ASN A 1 198 ? 10.561 7.709 10.559 1.00 89.56 198 ASN A N 1
ATOM 1557 C CA . ASN A 1 198 ? 11.912 7.479 10.075 1.00 89.56 198 ASN A CA 1
ATOM 1558 C C . ASN A 1 198 ? 11.903 6.765 8.717 1.00 89.56 198 ASN A C 1
ATOM 1560 O O . ASN A 1 198 ? 12.030 5.547 8.618 1.00 89.56 198 ASN A O 1
ATOM 1564 N N . ILE A 1 199 ? 11.837 7.557 7.654 1.00 90.31 199 ILE A N 1
ATOM 1565 C CA . ILE A 1 199 ? 11.860 7.049 6.280 1.00 90.31 199 ILE A CA 1
ATOM 1566 C C . ILE A 1 199 ? 13.246 6.575 5.811 1.00 90.31 199 ILE A C 1
ATOM 1568 O O . ILE A 1 199 ? 13.379 6.182 4.660 1.00 90.31 199 ILE A O 1
ATOM 1572 N N . THR A 1 200 ? 14.303 6.638 6.630 1.00 91.06 200 THR A N 1
ATOM 1573 C CA . THR A 1 200 ? 15.616 6.080 6.242 1.00 91.06 200 THR A CA 1
ATOM 1574 C C . THR A 1 200 ? 15.731 4.594 6.559 1.00 91.06 200 THR A C 1
ATOM 1576 O O . THR A 1 200 ? 16.635 3.935 6.058 1.00 91.06 200 THR A O 1
ATOM 1579 N N . SER A 1 201 ? 14.805 4.039 7.339 1.00 90.94 201 SER A N 1
ATOM 1580 C CA . SER A 1 201 ? 14.771 2.626 7.703 1.00 90.94 201 SER A CA 1
ATOM 1581 C C . SER A 1 201 ? 13.521 1.974 7.124 1.00 90.94 201 SER A C 1
ATOM 1583 O O . SER A 1 201 ? 12.430 2.542 7.201 1.00 90.94 201 SER A O 1
ATOM 1585 N N . GLN A 1 202 ? 13.676 0.782 6.549 1.00 92.75 202 GLN A N 1
ATOM 1586 C CA . GLN A 1 202 ? 12.543 -0.003 6.074 1.00 92.75 202 GLN A CA 1
ATOM 1587 C C . GLN A 1 202 ? 11.606 -0.325 7.243 1.00 92.75 202 GLN A C 1
ATOM 1589 O O . GLN A 1 202 ? 12.057 -0.738 8.308 1.00 92.75 202 GLN A O 1
ATOM 1594 N N . GLN A 1 203 ? 10.304 -0.144 7.030 1.00 94.06 203 GLN A N 1
ATOM 1595 C CA . GLN A 1 203 ? 9.272 -0.504 8.000 1.00 94.06 203 GLN A CA 1
ATOM 1596 C C . GLN A 1 203 ? 8.398 -1.633 7.456 1.00 94.06 203 GLN A C 1
ATOM 1598 O O . GLN A 1 203 ? 8.321 -1.852 6.241 1.00 94.06 203 GLN A O 1
ATOM 1603 N N . ASP A 1 204 ? 7.729 -2.328 8.372 1.00 92.25 204 ASP A N 1
ATOM 1604 C CA . ASP A 1 204 ? 6.719 -3.325 8.046 1.00 92.25 204 ASP A CA 1
ATOM 1605 C C . ASP A 1 204 ? 5.403 -2.627 7.660 1.00 92.25 204 ASP A C 1
ATOM 1607 O O . ASP A 1 204 ? 4.858 -1.813 8.411 1.00 92.25 204 ASP A O 1
ATOM 1611 N N . ALA A 1 205 ? 4.906 -2.925 6.459 1.00 93.56 205 ALA A N 1
ATOM 1612 C CA . ALA A 1 205 ? 3.682 -2.336 5.928 1.00 93.56 205 ALA A CA 1
ATOM 1613 C C . ALA A 1 205 ? 2.429 -2.789 6.699 1.00 93.56 205 ALA A C 1
ATOM 1615 O O . ALA A 1 205 ? 1.511 -1.993 6.902 1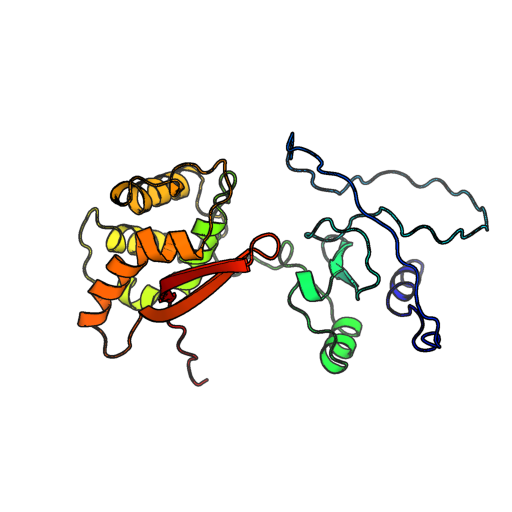.00 93.56 205 ALA A O 1
ATOM 1616 N N . SER A 1 206 ? 2.396 -4.044 7.151 1.00 90.56 206 SER A N 1
ATOM 1617 C CA . SER A 1 206 ? 1.283 -4.584 7.931 1.00 90.56 206 SER A CA 1
ATOM 1618 C C . SER A 1 206 ? 1.225 -3.960 9.325 1.00 90.56 206 SER A C 1
ATOM 1620 O O . SER A 1 206 ? 0.150 -3.546 9.756 1.00 90.56 206 SER A O 1
ATOM 1622 N N . GLU A 1 207 ? 2.376 -3.769 9.974 1.00 91.44 207 GLU A N 1
ATOM 1623 C CA . GLU A 1 207 ? 2.460 -3.063 11.257 1.00 91.44 207 GLU A CA 1
ATOM 1624 C C . GLU A 1 207 ? 2.072 -1.583 11.096 1.00 91.44 207 GLU A C 1
ATOM 1626 O O . GLU A 1 207 ? 1.353 -1.034 11.935 1.00 91.44 207 GLU A O 1
ATOM 1631 N N . PHE A 1 208 ? 2.492 -0.930 10.003 1.00 94.44 208 PHE A N 1
ATOM 1632 C CA . PHE A 1 208 ? 2.069 0.440 9.701 1.00 94.44 208 PHE A CA 1
ATOM 1633 C C . PHE A 1 208 ? 0.547 0.541 9.557 1.00 94.44 208 PHE A C 1
ATOM 1635 O O . PHE A 1 208 ? -0.077 1.399 10.186 1.00 94.44 208 PHE A O 1
ATOM 1642 N N . PHE A 1 209 ? -0.067 -0.354 8.778 1.00 94.62 209 PHE A N 1
ATOM 1643 C CA . PHE A 1 209 ? -1.521 -0.402 8.645 1.00 94.62 209 PHE A CA 1
ATOM 1644 C C . PHE A 1 209 ? -2.198 -0.623 10.002 1.00 94.62 209 PHE A C 1
ATOM 1646 O O . PHE A 1 209 ? -3.081 0.150 10.378 1.00 94.62 209 PHE A O 1
ATOM 1653 N N . ALA A 1 210 ? -1.750 -1.630 10.752 1.00 92.00 210 ALA A N 1
ATOM 1654 C CA . ALA A 1 210 ? -2.342 -2.026 12.023 1.00 92.00 210 ALA A CA 1
ATOM 1655 C C . ALA A 1 210 ? -2.249 -0.952 13.107 1.00 92.00 210 ALA A C 1
ATOM 1657 O O . ALA A 1 210 ? -3.127 -0.863 13.959 1.00 92.00 210 ALA A O 1
ATOM 1658 N N . ARG A 1 211 ? -1.186 -0.145 13.108 1.00 92.31 211 ARG A N 1
ATOM 1659 C CA . ARG A 1 211 ? -0.979 0.852 14.163 1.00 92.31 211 ARG A CA 1
ATOM 1660 C C . ARG A 1 211 ? -1.453 2.238 13.793 1.00 92.31 211 ARG A C 1
ATOM 1662 O O . ARG A 1 211 ? -1.888 2.964 14.680 1.00 92.31 211 ARG A O 1
ATOM 1669 N N . CYS A 1 212 ? -1.331 2.624 12.528 1.00 94.12 212 CYS A N 1
ATOM 1670 C CA . CYS A 1 212 ? -1.613 3.991 12.106 1.00 94.12 212 CYS A CA 1
ATOM 1671 C C . CYS A 1 212 ? -2.967 4.138 11.412 1.00 94.12 212 CYS A C 1
ATOM 1673 O O . CYS A 1 212 ? -3.521 5.230 11.434 1.00 94.12 212 CYS A O 1
ATOM 1675 N N . ILE A 1 213 ? -3.496 3.089 10.772 1.00 94.44 213 ILE A N 1
ATOM 1676 C CA . ILE A 1 213 ? -4.600 3.236 9.811 1.00 94.44 213 ILE A CA 1
ATOM 1677 C C . ILE A 1 213 ? -5.843 2.425 10.187 1.00 94.44 213 ILE A C 1
ATOM 1679 O O . ILE A 1 213 ? -6.956 2.923 9.991 1.00 94.44 213 ILE A O 1
ATOM 1683 N N . SER A 1 214 ? -5.694 1.214 10.732 1.00 93.19 214 SER A N 1
ATOM 1684 C CA . SER A 1 214 ? -6.813 0.282 10.946 1.00 93.19 214 SER A CA 1
ATOM 1685 C C . SER A 1 214 ? -7.965 0.911 11.720 1.00 93.19 214 SER A C 1
ATOM 1687 O O . SER A 1 214 ? -9.109 0.809 11.290 1.00 93.19 214 SER A O 1
ATOM 1689 N N . ASP A 1 215 ? -7.674 1.639 12.797 1.00 91.19 215 ASP A N 1
ATOM 1690 C CA . ASP A 1 215 ? -8.691 2.266 13.646 1.00 91.19 215 ASP A CA 1
ATOM 1691 C C . ASP A 1 215 ? -9.435 3.398 12.929 1.00 91.19 215 ASP A C 1
ATOM 1693 O O . ASP A 1 215 ? -10.616 3.642 13.184 1.00 91.19 215 ASP A O 1
ATOM 1697 N N . ALA A 1 216 ? -8.759 4.117 12.030 1.00 90.56 216 ALA A N 1
ATOM 1698 C CA . ALA A 1 216 ? -9.382 5.153 11.215 1.00 90.56 216 ALA A CA 1
ATOM 1699 C C . ALA A 1 216 ? -10.339 4.537 10.188 1.00 90.56 216 ALA A C 1
ATOM 1701 O O . ALA A 1 216 ? -11.478 4.983 10.077 1.00 90.56 216 ALA A O 1
ATOM 1702 N N . VAL A 1 217 ? -9.914 3.467 9.510 1.00 90.88 217 VAL A N 1
ATOM 1703 C CA . VAL A 1 217 ? -10.754 2.729 8.552 1.00 90.88 217 VAL A CA 1
ATOM 1704 C C . VAL A 1 217 ? -11.923 2.043 9.264 1.00 90.88 217 VAL A C 1
ATOM 1706 O O . VAL A 1 217 ? -13.062 2.101 8.809 1.00 90.88 217 VAL A O 1
ATOM 1709 N N . GLN A 1 218 ? -11.680 1.438 10.425 1.00 89.06 218 GLN A N 1
ATOM 1710 C CA . GLN A 1 218 ? -12.692 0.701 11.174 1.00 89.06 218 GLN A CA 1
ATOM 1711 C C . GLN A 1 218 ? -13.770 1.610 11.772 1.00 89.06 218 GLN A C 1
ATOM 1713 O O . GLN A 1 218 ? -14.920 1.192 11.887 1.00 89.06 218 GLN A O 1
ATOM 1718 N N . ARG A 1 219 ? -13.457 2.871 12.090 1.00 86.62 219 ARG A N 1
ATOM 1719 C CA . ARG A 1 219 ? -14.479 3.864 12.465 1.00 86.62 219 ARG A CA 1
ATOM 1720 C C . ARG A 1 219 ? -15.450 4.170 11.325 1.00 86.62 219 ARG A C 1
ATOM 1722 O O . ARG A 1 219 ? -16.613 4.470 11.587 1.00 86.62 219 ARG A O 1
ATOM 1729 N N . GLU A 1 220 ? -15.010 4.027 10.078 1.00 80.50 220 GLU A N 1
ATOM 1730 C CA . GLU A 1 220 ? -15.870 4.182 8.905 1.00 80.50 220 GLU A CA 1
ATOM 1731 C C . GLU A 1 220 ? -16.736 2.939 8.629 1.00 80.50 220 GLU A C 1
ATOM 1733 O O . GLU A 1 220 ? -17.791 3.076 8.009 1.00 80.50 220 GLU A O 1
ATOM 1738 N N . ASN A 1 221 ? -16.397 1.756 9.181 1.00 71.56 221 ASN A N 1
ATOM 1739 C CA . ASN A 1 221 ? -17.244 0.548 9.090 1.00 71.56 221 ASN A CA 1
ATOM 1740 C C . ASN A 1 221 ? -18.661 0.783 9.605 1.00 71.56 221 ASN A C 1
ATOM 1742 O O . ASN A 1 221 ? -19.596 0.191 9.086 1.00 71.56 221 ASN A O 1
ATOM 1746 N N . VAL A 1 222 ? -18.843 1.639 10.615 1.00 64.00 222 VAL A N 1
ATOM 1747 C CA . VAL A 1 222 ? -20.166 1.903 11.212 1.00 64.00 222 VAL A CA 1
ATOM 1748 C C . VAL A 1 222 ? -21.149 2.485 10.180 1.00 64.00 222 VAL A C 1
ATOM 1750 O O . VAL A 1 222 ? -22.360 2.439 10.381 1.00 64.00 222 VAL A O 1
ATOM 1753 N N . LYS A 1 223 ? -20.642 3.005 9.056 1.00 63.78 223 LYS A N 1
ATOM 1754 C CA . LYS A 1 223 ? -21.427 3.584 7.961 1.00 63.78 223 LYS A CA 1
ATOM 1755 C C . LYS A 1 223 ? -21.621 2.624 6.775 1.00 63.78 223 LYS A C 1
ATOM 1757 O O . LYS A 1 223 ? -22.289 3.005 5.817 1.00 63.78 223 LYS A O 1
ATOM 1762 N N . SER A 1 224 ? -21.057 1.413 6.821 1.00 66.56 224 SER A N 1
ATOM 1763 C CA . SER A 1 224 ? -21.062 0.422 5.733 1.00 66.56 224 SER A CA 1
ATOM 1764 C C . SER A 1 224 ? -21.637 -0.925 6.187 1.00 66.56 224 SER A C 1
ATOM 1766 O O . SER A 1 224 ? -21.465 -1.332 7.331 1.00 66.56 224 SER A O 1
ATOM 1768 N N . ASN A 1 225 ? -22.292 -1.654 5.278 1.00 71.25 225 ASN A N 1
ATOM 1769 C CA . ASN A 1 225 ? -22.742 -3.033 5.527 1.00 71.25 225 ASN A CA 1
ATOM 1770 C C . ASN A 1 225 ? -21.622 -4.079 5.341 1.00 71.25 225 ASN A C 1
ATOM 1772 O O . ASN A 1 225 ? -21.836 -5.251 5.651 1.00 71.25 225 ASN A O 1
ATOM 1776 N N . THR A 1 226 ? -20.446 -3.671 4.854 1.00 71.12 226 THR A N 1
ATOM 1777 C CA . THR A 1 226 ? -19.295 -4.552 4.610 1.00 71.12 226 THR A CA 1
ATOM 1778 C C . THR A 1 226 ? -18.173 -4.234 5.601 1.00 71.12 226 THR A C 1
ATOM 1780 O O . THR A 1 226 ? -17.799 -3.064 5.728 1.00 71.12 226 THR A O 1
ATOM 1783 N N . PRO A 1 227 ? -17.597 -5.234 6.295 1.00 83.38 227 PRO A N 1
ATOM 1784 C CA . PRO A 1 227 ? -16.456 -5.007 7.176 1.00 83.38 227 PRO A CA 1
ATOM 1785 C C . PRO A 1 227 ? -15.207 -4.661 6.355 1.00 83.38 227 PRO A C 1
ATOM 1787 O O . PRO A 1 227 ? -14.693 -5.507 5.632 1.00 83.38 227 PRO A O 1
ATOM 1790 N N . LEU A 1 228 ? -14.682 -3.442 6.495 1.00 87.62 228 LEU A N 1
ATOM 1791 C CA . LEU A 1 228 ? -13.495 -2.955 5.767 1.00 87.62 228 LEU A CA 1
ATOM 1792 C C . LEU A 1 228 ? -12.171 -3.413 6.384 1.00 87.62 228 LEU A C 1
ATOM 1794 O O . LEU A 1 228 ? -11.130 -3.384 5.733 1.00 87.62 228 LEU A O 1
ATOM 1798 N N . VAL A 1 229 ? -12.216 -3.830 7.647 1.00 90.12 229 VAL A N 1
ATOM 1799 C CA . VAL A 1 229 ? -11.088 -4.402 8.378 1.00 90.12 229 VAL A CA 1
ATOM 1800 C C . VAL A 1 229 ? -11.557 -5.715 8.980 1.00 90.12 229 VAL A C 1
ATOM 1802 O O . VAL A 1 229 ? -12.584 -5.760 9.662 1.00 90.12 229 VA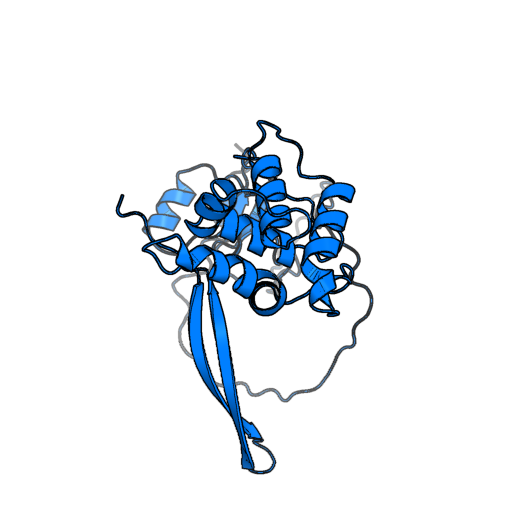L A O 1
ATOM 1805 N N . THR A 1 230 ? -10.801 -6.774 8.732 1.00 89.25 230 THR A N 1
ATOM 1806 C CA . THR A 1 230 ? -10.942 -8.069 9.402 1.00 89.25 230 THR A CA 1
ATOM 1807 C C . THR A 1 230 ? -9.810 -8.235 10.402 1.00 89.25 230 THR A C 1
ATOM 1809 O O . THR A 1 230 ? -8.749 -7.638 10.255 1.00 89.25 230 THR A O 1
ATOM 1812 N N . THR A 1 231 ? -10.019 -9.018 11.455 1.00 88.25 231 THR A N 1
ATOM 1813 C CA . THR A 1 231 ? -8.979 -9.276 12.455 1.00 88.25 231 THR A CA 1
ATOM 1814 C C . THR A 1 231 ? -8.710 -10.766 12.524 1.00 88.25 231 THR A C 1
ATOM 1816 O O . THR A 1 231 ? -9.602 -11.546 12.859 1.00 88.25 231 THR A O 1
ATOM 1819 N N . THR A 1 232 ? -7.470 -11.148 12.238 1.00 86.06 232 THR A N 1
ATOM 1820 C CA . THR A 1 232 ? -6.995 -12.521 12.407 1.00 86.06 232 THR A CA 1
ATOM 1821 C C . THR A 1 232 ? -6.288 -12.637 13.750 1.00 86.06 232 THR A C 1
ATOM 1823 O O . THR A 1 232 ? -5.437 -11.815 14.086 1.00 86.06 232 THR A O 1
ATOM 1826 N N . PHE A 1 233 ? -6.627 -13.662 14.528 1.00 88.12 233 PHE A N 1
ATOM 1827 C CA . PHE A 1 233 ? -5.965 -13.948 15.798 1.00 88.12 233 PHE A CA 1
ATOM 1828 C C . PHE A 1 233 ? -4.908 -15.031 15.592 1.00 88.12 233 PHE A C 1
ATOM 1830 O O . PHE A 1 233 ? -5.231 -16.149 15.193 1.00 88.12 233 PHE A O 1
ATOM 1837 N N . LEU A 1 234 ? -3.652 -14.702 15.882 1.00 85.88 234 LEU A N 1
ATOM 1838 C CA . LEU A 1 234 ? -2.517 -15.614 15.796 1.00 85.88 234 LEU A CA 1
ATOM 1839 C C . LEU A 1 234 ? -2.072 -16.013 17.207 1.00 85.88 234 LEU A C 1
ATOM 1841 O O . LEU A 1 234 ? -1.875 -15.162 18.075 1.00 85.88 234 LEU A O 1
ATOM 1845 N N . SER A 1 235 ? -1.890 -17.316 17.436 1.00 90.12 235 SER A N 1
ATOM 1846 C CA . SER A 1 235 ? -1.162 -17.817 18.603 1.00 90.12 235 SER A CA 1
ATOM 1847 C C . SER A 1 235 ? 0.160 -18.397 18.126 1.00 90.12 235 SER A C 1
ATOM 1849 O O . SER A 1 235 ? 0.185 -19.464 17.519 1.00 90.12 235 SER A O 1
ATOM 1851 N N . GLU A 1 236 ? 1.249 -17.707 18.432 1.00 90.38 236 GLU A N 1
ATOM 1852 C CA . GLU A 1 236 ? 2.599 -18.174 18.146 1.00 90.38 236 GLU A CA 1
ATOM 1853 C C . GLU A 1 236 ? 3.155 -18.895 19.377 1.00 90.38 236 GLU A C 1
ATOM 1855 O O . GLU A 1 236 ? 2.944 -18.465 20.515 1.00 90.38 236 GLU A O 1
ATOM 1860 N N . ILE A 1 237 ? 3.839 -20.017 19.166 1.00 93.62 237 ILE A N 1
ATOM 1861 C CA . ILE A 1 237 ? 4.585 -20.714 20.214 1.00 93.62 237 ILE A CA 1
ATOM 1862 C C . ILE A 1 237 ? 6.047 -20.701 19.789 1.00 93.62 237 ILE A C 1
ATOM 1864 O O . ILE A 1 237 ? 6.415 -21.343 18.809 1.00 93.62 237 ILE A O 1
ATOM 1868 N N . ILE A 1 238 ? 6.869 -19.964 20.528 1.00 93.00 238 ILE A N 1
ATOM 1869 C CA . ILE A 1 238 ? 8.299 -19.839 20.272 1.00 93.00 238 ILE A CA 1
ATOM 1870 C C . ILE A 1 238 ? 9.019 -20.760 21.238 1.00 93.00 238 ILE A C 1
ATOM 1872 O O . ILE A 1 238 ? 9.048 -20.507 22.442 1.00 93.00 238 ILE A O 1
ATOM 1876 N N . SER A 1 239 ? 9.606 -21.825 20.706 1.00 95.50 239 SER A N 1
ATOM 1877 C CA . SER A 1 239 ? 10.365 -22.801 21.481 1.00 95.50 239 SER A CA 1
ATOM 1878 C C . SER A 1 239 ? 11.862 -22.614 21.253 1.00 95.50 239 SER A C 1
ATOM 1880 O O . SER A 1 239 ? 12.354 -22.719 20.131 1.00 95.50 239 SER A O 1
ATOM 1882 N N . CYS A 1 240 ? 12.611 -22.367 22.326 1.00 94.00 240 CYS A N 1
ATOM 1883 C CA . CYS A 1 240 ? 14.067 -22.349 22.278 1.00 94.00 240 CYS A CA 1
ATOM 1884 C C . CYS A 1 240 ? 14.591 -23.784 22.176 1.00 94.00 240 CYS A C 1
ATOM 1886 O O . CYS A 1 240 ? 14.515 -24.547 23.140 1.00 94.00 240 CYS A O 1
ATOM 1888 N N . LEU A 1 241 ? 15.181 -24.137 21.033 1.00 94.69 241 LEU A N 1
ATOM 1889 C CA . LEU A 1 241 ? 15.725 -25.480 20.803 1.00 94.69 241 LEU A CA 1
ATOM 1890 C C . LEU A 1 241 ? 16.901 -25.829 21.730 1.00 94.69 241 LEU A C 1
ATOM 1892 O O . LEU A 1 241 ? 17.184 -27.002 21.939 1.00 94.69 241 LEU A O 1
ATOM 1896 N N . ASN A 1 242 ? 17.571 -24.826 22.306 1.00 95.88 242 ASN A N 1
ATOM 1897 C CA . ASN A 1 242 ? 18.723 -25.042 23.181 1.00 95.88 242 ASN A CA 1
ATOM 1898 C C . ASN A 1 242 ? 18.338 -25.358 24.638 1.00 95.88 242 ASN A C 1
ATOM 1900 O O . ASN A 1 242 ? 19.005 -26.159 25.282 1.00 95.88 242 ASN A O 1
ATOM 1904 N N . CYS A 1 243 ? 17.287 -24.731 25.182 1.00 95.81 243 CYS A N 1
ATOM 1905 C CA . CYS A 1 243 ? 16.887 -24.930 26.585 1.00 95.81 243 CYS A CA 1
ATOM 1906 C C . CYS A 1 243 ? 15.492 -25.540 26.772 1.00 95.81 243 CYS A C 1
ATOM 1908 O O . CYS A 1 243 ? 15.091 -25.789 27.905 1.00 95.81 243 CYS A O 1
ATOM 1910 N N . GLY A 1 244 ? 14.737 -25.764 25.693 1.00 94.00 244 GLY A N 1
ATOM 1911 C CA . GLY A 1 244 ? 13.391 -26.343 25.731 1.00 94.00 244 GLY A CA 1
ATOM 1912 C C . GLY A 1 244 ? 12.298 -25.398 26.243 1.00 94.00 244 GLY A C 1
ATOM 1913 O O . GLY A 1 244 ? 11.116 -25.736 26.169 1.00 94.00 244 GLY A O 1
ATOM 1914 N N . ASN A 1 245 ? 12.654 -24.202 26.725 1.00 96.19 245 ASN A N 1
ATOM 1915 C CA . ASN A 1 245 ? 11.670 -23.204 27.133 1.00 96.19 245 ASN A CA 1
ATOM 1916 C C . ASN A 1 245 ? 10.819 -22.787 25.937 1.00 96.19 245 ASN A C 1
ATOM 1918 O O . ASN A 1 245 ? 11.339 -22.540 24.849 1.00 96.19 245 ASN A O 1
ATOM 1922 N N . SER A 1 246 ? 9.515 -22.682 26.168 1.00 94.75 246 SER A N 1
ATOM 1923 C CA . SER A 1 246 ? 8.564 -22.220 25.166 1.00 94.75 246 SER A CA 1
ATOM 1924 C C . SER A 1 246 ? 7.774 -21.035 25.696 1.00 94.75 246 SER A C 1
ATOM 1926 O O . SER A 1 246 ? 7.293 -21.055 26.828 1.00 94.75 246 SER A O 1
ATOM 1928 N N . GLU A 1 247 ? 7.631 -20.013 24.867 1.00 95.31 247 GLU A N 1
ATOM 1929 C CA . GLU A 1 247 ? 6.791 -18.848 25.114 1.00 95.31 247 GLU A CA 1
ATOM 1930 C C . GLU A 1 247 ? 5.583 -18.920 24.178 1.00 95.31 247 GLU A C 1
ATOM 1932 O O . GLU A 1 247 ? 5.736 -19.189 22.989 1.00 95.31 247 GLU A O 1
ATOM 1937 N N . ARG A 1 248 ? 4.375 -18.681 24.698 1.00 93.75 248 ARG A N 1
ATOM 1938 C CA . ARG A 1 248 ? 3.181 -18.507 23.867 1.00 93.75 248 ARG A CA 1
ATOM 1939 C C . ARG A 1 248 ? 2.874 -17.021 23.754 1.00 93.75 248 ARG A C 1
ATOM 1941 O O . ARG A 1 248 ? 2.635 -16.372 24.770 1.00 93.75 248 ARG A O 1
ATOM 1948 N N . ARG A 1 249 ? 2.797 -16.518 22.527 1.00 91.69 249 ARG A N 1
ATOM 1949 C CA . ARG A 1 249 ? 2.368 -15.156 22.207 1.00 91.69 249 ARG A CA 1
ATOM 1950 C C . ARG A 1 249 ? 0.996 -15.201 21.551 1.00 91.69 249 ARG A C 1
ATOM 1952 O O . ARG A 1 249 ? 0.713 -16.082 20.742 1.00 91.69 249 ARG A O 1
ATOM 1959 N N . GLN A 1 250 ? 0.130 -14.270 21.929 1.00 90.88 250 GLN A N 1
ATOM 1960 C CA . GLN A 1 250 ? -1.154 -14.049 21.271 1.00 90.88 250 GLN A CA 1
ATOM 1961 C C . GLN A 1 250 ? -1.128 -12.671 20.629 1.00 90.88 250 GLN A C 1
ATOM 1963 O O . GLN A 1 250 ? -0.752 -11.698 21.280 1.00 90.88 250 GLN A O 1
ATOM 1968 N N . GLN A 1 251 ? -1.506 -12.599 19.358 1.00 84.44 251 GLN A N 1
ATOM 1969 C CA . GLN A 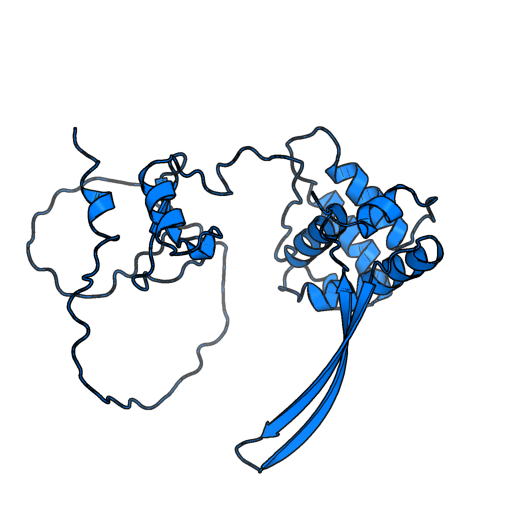1 251 ? -1.506 -11.370 18.577 1.00 84.44 251 GLN A CA 1
ATOM 1970 C C . GLN A 1 251 ? -2.809 -11.253 17.788 1.00 84.44 251 GLN A C 1
ATOM 1972 O O . GLN A 1 251 ? -3.351 -12.246 17.299 1.00 84.44 251 GLN A O 1
ATOM 1977 N N . SER A 1 252 ? -3.311 -10.029 17.667 1.00 87.94 252 SER A N 1
ATOM 1978 C CA . SER A 1 252 ? -4.407 -9.676 16.770 1.00 87.94 252 SER A CA 1
ATOM 1979 C C . SER A 1 252 ? -3.843 -8.877 15.605 1.00 87.94 252 SER A C 1
ATOM 1981 O O . SER A 1 252 ? -3.241 -7.826 15.823 1.00 87.94 252 SER A O 1
ATOM 1983 N N . LEU A 1 253 ? -4.054 -9.362 14.388 1.00 87.19 253 LEU A N 1
ATOM 1984 C CA . LEU A 1 253 ? -3.568 -8.740 13.165 1.00 87.19 253 LEU A CA 1
ATOM 1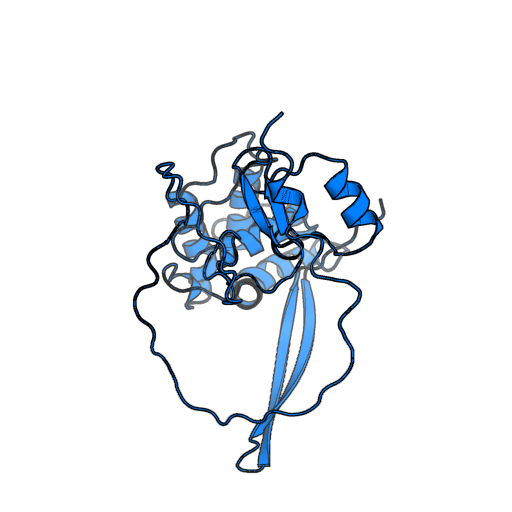985 C C . LEU A 1 253 ? -4.766 -8.183 12.391 1.00 87.19 253 LEU A C 1
ATOM 1987 O O . LEU A 1 253 ? -5.518 -8.964 11.796 1.00 87.19 253 LEU A O 1
ATOM 1991 N N . PRO A 1 254 ? -5.006 -6.860 12.434 1.00 91.44 254 PRO A N 1
ATOM 1992 C CA . PRO A 1 254 ? -5.999 -6.240 11.577 1.00 91.44 254 PRO A CA 1
ATOM 1993 C C . PRO A 1 254 ? -5.499 -6.255 10.129 1.00 91.44 254 PRO A C 1
ATOM 1995 O O . PRO A 1 254 ? -4.365 -5.885 9.833 1.00 91.44 254 PRO A O 1
ATOM 1998 N N . MET A 1 255 ? -6.364 -6.678 9.218 1.00 90.38 255 MET A N 1
ATOM 1999 C CA . MET A 1 255 ? -6.097 -6.781 7.792 1.00 90.38 255 MET A CA 1
ATOM 2000 C C . MET A 1 255 ? -7.169 -6.026 7.021 1.00 90.38 255 MET A C 1
ATOM 2002 O O . MET A 1 255 ? -8.350 -6.061 7.373 1.00 90.38 255 MET A O 1
ATOM 2006 N N . LEU A 1 256 ? -6.751 -5.347 5.957 1.00 89.62 256 LEU A N 1
ATOM 2007 C CA . LEU A 1 256 ? -7.669 -4.719 5.020 1.00 89.62 256 LEU A CA 1
ATOM 2008 C C . LEU A 1 256 ? -8.509 -5.803 4.335 1.00 89.62 256 LEU A C 1
ATOM 2010 O O . LEU A 1 256 ? -7.964 -6.770 3.800 1.00 89.62 256 LEU A O 1
ATOM 2014 N N . THR A 1 257 ? -9.830 -5.654 4.358 1.00 87.06 257 THR A N 1
ATOM 2015 C CA . THR A 1 257 ? -10.718 -6.586 3.664 1.00 87.06 257 THR A CA 1
ATOM 2016 C C . THR A 1 257 ? -10.660 -6.324 2.166 1.00 87.06 257 THR A C 1
ATOM 2018 O O . THR A 1 257 ? -10.924 -5.211 1.716 1.00 87.06 257 THR A O 1
ATOM 2021 N N . ILE A 1 258 ? -10.357 -7.366 1.396 1.00 81.25 258 ILE A N 1
ATOM 2022 C CA . ILE A 1 258 ? -10.458 -7.350 -0.062 1.00 81.25 258 ILE A CA 1
ATOM 2023 C C . ILE A 1 258 ? -11.740 -8.092 -0.424 1.00 81.25 258 ILE A C 1
ATOM 2025 O O . ILE A 1 258 ? -11.827 -9.313 -0.284 1.00 81.25 258 ILE A O 1
ATOM 2029 N N . THR A 1 259 ? -12.752 -7.349 -0.851 1.00 68.88 259 THR A N 1
ATOM 2030 C CA . THR A 1 259 ? -13.913 -7.906 -1.538 1.00 68.88 259 THR A CA 1
ATOM 2031 C C . THR A 1 259 ? -13.496 -8.168 -2.979 1.00 68.88 259 THR A C 1
ATOM 2033 O O . THR A 1 259 ? -12.997 -7.286 -3.672 1.00 68.88 259 THR A O 1
ATOM 2036 N N . THR A 1 260 ? -13.612 -9.416 -3.425 1.00 56.66 260 THR A N 1
ATOM 2037 C CA . THR A 1 260 ? -13.587 -9.677 -4.861 1.00 56.66 260 THR A CA 1
ATOM 2038 C C . THR A 1 260 ? -14.935 -9.210 -5.375 1.00 56.66 260 THR A C 1
ATOM 2040 O O . THR A 1 260 ? -15.968 -9.774 -5.010 1.00 56.66 260 THR A O 1
ATOM 2043 N N . ASP A 1 261 ? -14.949 -8.134 -6.157 1.00 51.19 261 ASP A N 1
ATOM 2044 C CA . ASP A 1 261 ? -16.116 -7.862 -6.981 1.00 51.19 261 ASP A CA 1
ATOM 2045 C C . ASP A 1 261 ? -16.346 -9.121 -7.821 1.00 51.19 261 ASP A C 1
ATOM 2047 O O . ASP A 1 261 ? -15.456 -9.576 -8.541 1.00 51.19 261 ASP A O 1
ATOM 2051 N N . ASN A 1 262 ? -17.520 -9.737 -7.664 1.00 35.25 262 ASN A N 1
ATOM 2052 C CA . ASN A 1 262 ? -17.994 -10.771 -8.574 1.00 35.25 262 ASN A CA 1
ATOM 2053 C C . ASN A 1 262 ? -18.194 -10.105 -9.944 1.00 35.25 262 ASN A C 1
ATOM 2055 O O . ASN A 1 262 ? -19.296 -9.647 -10.251 1.00 35.25 262 ASN A O 1
ATOM 2059 N N . THR A 1 263 ? -17.128 -10.011 -10.733 1.00 32.94 263 THR A N 1
ATOM 2060 C CA . THR A 1 263 ? -17.197 -9.775 -12.178 1.00 32.94 263 THR A CA 1
ATOM 2061 C C . THR A 1 263 ? -17.087 -11.096 -12.907 1.00 32.94 263 THR A C 1
ATOM 2063 O O . THR A 1 263 ? -16.077 -11.796 -12.663 1.00 32.94 263 THR A O 1
#

Foldseek 3Di:
DPDPPPLVPQVPPDPPPPDDDDDDDDDDDDDDDDDDDDDDDDDDDDDDDDDDDPDDDPDQPLDAQEPVSDGDPSADWDAAPPPRTIYHCVSQVHDPDPVSVVVRVVDHDHGPVRPQPPWAAADQDAQLVLVRVLLVVCLPAPLLVLLLVDDADPLALSNLSNVVSVVRHPPDRYHDDPVSSLVNQCSQCVVQVDCSNPSNDHDHSQVSCQRRPLVVSQVSCVVDPDRQKDKDKDWDWDADPVPRDIDIDIDIGIDGDHDDDPD

pLDDT: mean 75.02, std 24.08, range [24.27, 96.44]

Solvent-accessible surface area (backbone atoms only — not comparable to full-atom values): 16945 Å² total; per-residue (Å²): 135,81,88,71,72,71,74,66,64,60,81,61,72,68,97,79,78,88,74,88,84,82,88,84,92,80,82,84,86,84,90,82,81,94,79,83,87,70,92,76,78,84,79,86,87,81,80,92,75,95,75,94,76,98,71,89,72,91,65,78,60,82,60,51,63,28,96,82,63,50,58,67,81,77,66,55,64,49,57,20,80,79,76,70,45,38,35,41,37,71,83,73,76,43,65,91,45,69,67,52,45,60,47,54,79,73,45,91,44,65,44,86,89,67,40,80,73,92,55,30,48,68,55,67,51,79,35,31,54,36,55,50,52,49,54,54,54,37,58,78,26,69,52,32,55,48,44,60,72,47,83,80,50,89,93,35,50,48,32,52,52,28,54,50,51,54,64,44,66,45,100,44,76,69,46,45,46,62,70,60,50,52,51,51,42,42,64,37,31,56,84,63,76,55,70,73,67,47,32,85,46,80,63,60,40,63,59,47,38,49,67,47,39,45,69,49,55,45,63,52,29,84,80,46,98,58,73,42,55,44,74,49,78,46,74,47,73,53,63,41,87,89,77,69,53,65,48,79,46,79,48,78,46,58,39,79,40,76,78,78,76,92,120

Secondary structure (DSSP, 8-state):
--SSSSGGGSS-S-TT------------------------------------------PPP----STT-PPP-S--EEE-TTT--EEEGGGGT----HHHHHHHHHS----TTTS--SS--B---SS-HHHHHHHHHHHTSHHHHHHHHSPP-TTSHHHHHHHHHHHTTSS--SPBPHHHHHHHHHHHHGGGTSGGG-TTS---HHHHIIIIIHHHHHHHHTT-SS-SEEEEEEEEEEE-TTT--EEEEEEEEEEE-------

Radius of gyration: 24.16 Å; Cα contacts (8 Å, |Δi|>4): 284; chains: 1; bounding box: 61×57×66 Å

Organism: Stichopus japonicus (NCBI:txid307972)

Mean predicted aligned error: 15.27 Å